Protein AF-A0A2V1GSC7-F1 (afdb_monomer_lite)

Radius of gyration: 23.44 Å; chains: 1; bounding box: 82×53×57 Å

Organism: NCBI:txid2080658

Secondary structure (DSSP, 8-state):
--S--TTS-GGG----THHHHHHHHHHHHHHTTSSEEEEEEEE-SS-EEEEEEE-HHHHHHS-HHHHHHHHHTTSPPPHHHHHHHSHHHHTT--HHHHHHHHHHHHHHHHHHT-HHHHHHHHHHHHHHHHHHHTT--S--SSSPPP-----SHHHHHHHHHHHHTHHHHTTS-SSGGG-TTBHHHHHHHHHS----------------------

pLDDT: mean 78.93, std 21.14, range [29.98, 98.44]

Foldseek 3Di:
DAAWDPVDDPVPTDGRNVLLVVLVVLLVLLCQQFQKDWLKKADDRQDIDTDIDQDLVVLVPDDLLRLLVSLVSQDPDDPLSVLCNDPVSVVVDDPVSVVVSSVVSVVSSVLRRDPQNSVCSSQVVSQVVVCVVVVHDDDPHPDDDDDDDDDDPVSSVVVRVCRLCVCVVVVNAVDSCRRPNMPSVVVCVVPDDDPDDDDDPDPPDDDDDDDDDD

Sequence (214 aa):
MCGEDPAIVPELRKNYDHRRQWIVDRIDLLTRAFSIDVAAYAVMSNHYHLVLYVDVARANKWSARQVLLQYTKVFDAEPLVKKYLSSQKRRLLSAAEIHYVETKAEEYRKRLYSISWFMKSINEPLARLANAEDHCKGRFWEGRFKAQALLDEQALLTCMAYVDLNPLRAGIAKTPETSDYTSIQARVETELPEVASKSGRTKNNKKAAKKRRH

Structure (mmCIF, N/CA/C/O backbone):
data_AF-A0A2V1GSC7-F1
#
_entry.id   AF-A0A2V1GSC7-F1
#
loop_
_atom_site.group_PDB
_atom_site.id
_atom_site.type_symbol
_atom_site.label_atom_id
_atom_site.label_alt_id
_atom_site.label_comp_id
_atom_site.label_asym_id
_atom_site.label_entity_id
_atom_site.label_seq_id
_atom_site.pdbx_PDB_ins_code
_atom_site.Cartn_x
_atom_site.Cartn_y
_atom_site.Cartn_z
_atom_site.occupancy
_atom_site.B_iso_or_equiv
_atom_site.auth_seq_id
_atom_site.auth_comp_id
_atom_site.auth_asym_id
_atom_site.auth_atom_id
_atom_site.pdbx_PDB_model_num
ATOM 1 N N . MET A 1 1 ? -7.156 9.157 17.189 1.00 81.25 1 MET A N 1
ATOM 2 C CA . MET A 1 1 ? -6.970 8.748 15.777 1.00 81.25 1 MET A CA 1
ATOM 3 C C . MET A 1 1 ? -8.317 8.633 15.088 1.00 81.25 1 MET A C 1
ATOM 5 O O . MET A 1 1 ? -8.506 9.344 14.116 1.00 81.25 1 MET A O 1
ATOM 9 N N . CYS A 1 2 ? -9.235 7.821 15.611 1.00 84.81 2 CYS A N 1
ATOM 10 C CA . CYS A 1 2 ? -10.650 7.742 15.241 1.00 84.81 2 CYS A CA 1
ATOM 11 C C . CYS A 1 2 ? -11.520 7.826 16.511 1.00 84.81 2 CYS A C 1
ATOM 13 O O . CYS A 1 2 ? -10.987 7.732 17.620 1.00 84.81 2 CYS A O 1
ATOM 15 N N . GLY A 1 3 ? -12.837 7.954 16.358 1.00 83.81 3 GLY A N 1
ATOM 16 C CA . GLY A 1 3 ? -13.774 8.045 17.481 1.00 83.81 3 GLY A CA 1
ATOM 17 C C . GLY A 1 3 ? -13.736 9.390 18.198 1.00 83.81 3 GLY A C 1
ATOM 18 O O . GLY A 1 3 ? -13.233 10.380 17.667 1.00 83.81 3 GLY A O 1
ATOM 19 N N . GLU A 1 4 ? -14.305 9.422 19.396 1.00 85.00 4 GLU A N 1
ATOM 20 C CA . GLU A 1 4 ? -14.294 10.589 20.276 1.00 85.00 4 GLU A CA 1
ATOM 21 C C . GLU A 1 4 ? -13.155 10.495 21.290 1.00 85.00 4 GLU A C 1
ATOM 23 O O . GLU A 1 4 ? -12.773 9.400 21.709 1.00 85.00 4 GLU A O 1
ATOM 28 N N . ASP A 1 5 ? -12.640 11.645 21.720 1.00 81.31 5 ASP A N 1
ATOM 29 C CA . ASP A 1 5 ? -11.716 11.705 22.847 1.00 81.31 5 ASP A CA 1
ATOM 30 C C . ASP A 1 5 ? -12.508 11.709 24.169 1.00 81.31 5 ASP A C 1
ATOM 32 O O . ASP A 1 5 ? -13.191 12.697 24.471 1.00 81.31 5 ASP A O 1
ATOM 36 N N . PRO A 1 6 ? -12.445 10.633 24.977 1.00 80.12 6 PRO A N 1
ATOM 37 C CA . PRO A 1 6 ? -13.175 10.568 26.235 1.00 80.12 6 PRO A CA 1
ATOM 38 C C . PRO A 1 6 ? -12.654 11.567 27.277 1.00 80.12 6 PRO A C 1
ATOM 40 O O . PRO A 1 6 ? -13.399 11.881 28.207 1.00 80.12 6 PRO A O 1
ATOM 43 N N . ALA A 1 7 ? -11.424 12.079 27.126 1.00 81.62 7 ALA A N 1
ATOM 44 C CA . ALA A 1 7 ? -10.845 13.088 28.010 1.00 81.62 7 ALA A CA 1
ATOM 45 C C . ALA A 1 7 ? -11.467 14.482 27.811 1.00 81.62 7 ALA A C 1
ATOM 47 O O . ALA A 1 7 ? -11.342 15.341 28.684 1.00 81.62 7 ALA A O 1
ATOM 48 N N . ILE A 1 8 ? -12.160 14.709 26.690 1.00 83.81 8 ILE A N 1
ATOM 49 C CA . ILE A 1 8 ? -12.906 15.941 26.421 1.00 83.81 8 ILE A CA 1
ATOM 50 C C . ILE A 1 8 ? -14.326 15.805 26.992 1.00 83.81 8 ILE A C 1
ATOM 52 O O . ILE A 1 8 ? -14.948 14.740 26.912 1.00 83.81 8 ILE A O 1
ATOM 56 N N . VAL A 1 9 ? -14.853 16.890 27.570 1.00 87.25 9 VAL A N 1
ATOM 57 C CA . VAL A 1 9 ? -16.239 16.947 28.069 1.00 87.25 9 VAL A CA 1
ATOM 58 C C . VAL A 1 9 ? -17.246 16.661 26.942 1.00 87.25 9 VAL A C 1
ATOM 60 O O . VAL A 1 9 ? -17.012 17.105 25.814 1.00 87.25 9 VAL A O 1
ATOM 63 N N . PRO A 1 10 ? -18.346 15.923 27.201 1.00 85.94 10 PRO A N 1
ATOM 64 C CA . PRO A 1 10 ? -19.246 15.424 26.156 1.00 85.94 10 PRO A CA 1
ATOM 65 C C . PRO A 1 10 ? -19.737 16.482 25.162 1.00 85.94 10 PRO A C 1
ATOM 67 O O . PRO A 1 10 ? -19.834 16.208 23.971 1.00 85.94 10 PRO A O 1
ATOM 70 N N . GLU A 1 11 ? -19.992 17.703 25.628 1.00 86.88 11 GLU A N 1
ATOM 71 C CA . GLU A 1 11 ? -20.534 18.810 24.835 1.00 86.88 11 GLU A CA 1
ATOM 72 C C . GLU A 1 11 ? -19.531 19.373 23.813 1.00 86.88 11 GLU A C 1
ATOM 74 O O . GLU A 1 11 ? -19.932 20.041 22.861 1.00 86.88 11 GLU A O 1
ATOM 79 N N . LEU A 1 12 ? -18.234 19.111 24.005 1.00 85.81 12 LEU A N 1
ATOM 80 C CA . LEU A 1 12 ? -17.141 19.568 23.139 1.00 85.81 12 LEU A CA 1
ATOM 81 C C . LEU A 1 12 ? -16.477 18.420 22.366 1.00 85.81 12 LEU A C 1
ATOM 83 O O . LEU A 1 12 ? -15.521 18.655 21.622 1.00 85.81 12 LEU A O 1
ATOM 87 N N . ARG A 1 13 ? -16.953 17.177 22.528 1.00 87.94 13 ARG A N 1
ATOM 88 C CA . ARG A 1 13 ? -16.404 16.031 21.799 1.00 87.94 13 ARG A CA 1
ATOM 89 C C . ARG A 1 13 ? -16.682 16.170 20.312 1.00 87.94 13 ARG A C 1
ATOM 91 O O . ARG A 1 13 ? -17.795 16.457 19.878 1.00 87.94 13 ARG A O 1
ATOM 98 N N . LYS A 1 14 ? -15.648 15.901 19.524 1.00 86.12 14 LYS A N 1
ATOM 99 C CA . LYS A 1 14 ? -15.755 15.739 18.079 1.00 86.12 14 LYS A CA 1
ATOM 100 C C . LYS A 1 14 ? -15.506 14.276 17.746 1.00 86.12 14 LYS A C 1
ATOM 102 O O . LYS A 1 14 ? -14.531 13.691 18.214 1.00 86.12 14 LYS A O 1
ATOM 107 N N . ASN A 1 15 ? -16.403 13.698 16.957 1.00 87.94 15 ASN A N 1
ATOM 108 C CA . ASN A 1 15 ? -16.285 12.327 16.486 1.00 87.94 15 ASN A CA 1
ATOM 109 C C . ASN A 1 15 ? -15.426 12.288 15.207 1.00 87.94 15 ASN A C 1
ATOM 111 O O . ASN A 1 15 ? -15.676 13.044 14.268 1.00 87.94 15 ASN A O 1
ATOM 115 N N . TYR A 1 16 ? -14.424 11.405 15.190 1.00 90.38 16 TYR A N 1
ATOM 116 C CA . TYR A 1 16 ? -13.513 11.179 14.063 1.00 90.38 16 TYR A CA 1
ATOM 117 C C . TYR A 1 16 ? -13.596 9.752 13.489 1.00 90.38 16 TYR A C 1
ATOM 119 O O . TYR A 1 16 ? -12.623 9.246 12.924 1.00 90.38 16 TYR A O 1
ATOM 127 N N . ASP A 1 17 ? -14.713 9.042 13.662 1.00 88.00 17 ASP A N 1
ATOM 128 C CA . ASP A 1 17 ? -14.863 7.663 13.175 1.00 88.00 17 ASP A CA 1
ATOM 129 C C . ASP A 1 17 ? -14.791 7.545 11.650 1.00 88.00 17 ASP A C 1
ATOM 131 O O . ASP A 1 17 ? -14.358 6.509 11.149 1.00 88.00 17 ASP A O 1
ATOM 135 N N . HIS A 1 18 ? -15.079 8.613 10.898 1.00 89.31 18 HIS A N 1
ATOM 136 C CA . HIS A 1 18 ? -14.899 8.630 9.439 1.00 89.31 18 HIS A CA 1
ATOM 137 C C . HIS A 1 18 ? -13.459 8.324 9.007 1.00 89.31 18 HIS A C 1
ATOM 139 O O . HIS A 1 18 ? -13.239 7.780 7.926 1.00 89.31 18 HIS A O 1
ATOM 145 N N . ARG A 1 19 ? -12.466 8.606 9.863 1.00 92.44 19 ARG A N 1
ATOM 146 C CA . ARG A 1 19 ? -11.055 8.294 9.594 1.00 92.44 19 ARG A CA 1
ATOM 147 C C . ARG A 1 19 ? -10.778 6.787 9.546 1.00 92.44 19 ARG A C 1
ATOM 149 O O . ARG A 1 19 ? -9.762 6.389 8.979 1.00 92.44 19 ARG A O 1
ATOM 156 N N . ARG A 1 20 ? -11.663 5.941 10.093 1.00 90.25 20 ARG A N 1
ATOM 157 C CA . ARG A 1 20 ? -11.544 4.476 9.972 1.00 90.25 20 ARG A CA 1
ATOM 158 C C . ARG A 1 20 ? -11.652 4.047 8.519 1.00 90.25 20 ARG A C 1
ATOM 160 O O . ARG A 1 20 ? -10.818 3.274 8.055 1.00 90.25 20 ARG A O 1
ATOM 167 N N . GLN A 1 21 ? -12.601 4.630 7.787 1.00 89.31 21 GLN A N 1
ATOM 168 C CA . GLN A 1 21 ? -12.762 4.358 6.364 1.00 89.31 21 GLN A CA 1
ATOM 169 C C . GLN A 1 21 ? -11.521 4.777 5.572 1.00 89.31 21 GLN A C 1
ATOM 171 O O . GLN A 1 21 ? -11.078 4.032 4.709 1.00 89.31 21 GLN A O 1
ATOM 176 N N . TRP A 1 22 ? -10.875 5.894 5.928 1.00 94.44 22 TRP A N 1
ATOM 177 C CA . TRP A 1 22 ? -9.620 6.292 5.277 1.00 94.44 22 TRP A CA 1
ATOM 178 C C . TRP A 1 22 ? -8.526 5.230 5.420 1.00 94.44 22 TRP A C 1
ATOM 180 O O . TRP A 1 22 ? -7.749 5.022 4.489 1.00 94.44 22 TRP A O 1
ATOM 190 N N . ILE A 1 23 ? -8.450 4.559 6.574 1.00 93.62 23 ILE A N 1
ATOM 191 C CA . ILE A 1 23 ? -7.498 3.465 6.800 1.00 93.62 23 ILE A CA 1
ATOM 192 C C . ILE A 1 23 ? -7.854 2.266 5.917 1.00 93.62 23 ILE A C 1
ATOM 194 O O . ILE A 1 23 ? -6.974 1.752 5.228 1.00 93.62 23 ILE A O 1
ATOM 198 N N . VAL A 1 24 ? -9.125 1.856 5.901 1.00 90.62 24 VAL A N 1
ATOM 199 C CA . VAL A 1 24 ? -9.606 0.718 5.098 1.00 90.62 24 VAL A CA 1
ATOM 200 C C . VAL A 1 24 ? -9.380 0.953 3.603 1.00 90.62 24 VAL A C 1
ATOM 202 O O . VAL A 1 24 ? -8.744 0.128 2.947 1.00 90.62 24 VAL A O 1
ATOM 205 N N . ASP A 1 25 ? -9.786 2.111 3.083 1.00 90.69 25 ASP A N 1
ATOM 206 C CA . ASP A 1 25 ? -9.589 2.490 1.679 1.00 90.69 25 ASP A CA 1
ATOM 207 C C . ASP A 1 25 ? -8.103 2.506 1.311 1.00 90.69 25 ASP A C 1
ATOM 209 O O . ASP A 1 25 ? -7.694 2.091 0.221 1.00 90.69 25 ASP A O 1
ATOM 213 N N . ARG A 1 26 ? -7.257 2.979 2.236 1.00 95.12 26 ARG A N 1
ATOM 214 C CA . ARG A 1 26 ? -5.816 3.010 2.010 1.00 95.12 26 ARG A CA 1
ATOM 215 C C . ARG A 1 26 ? -5.227 1.607 1.968 1.00 95.12 26 ARG A C 1
ATOM 217 O O . ARG A 1 26 ? -4.362 1.366 1.131 1.00 95.12 26 ARG A O 1
ATOM 224 N N . ILE A 1 27 ? -5.673 0.696 2.830 1.00 93.12 27 ILE A N 1
ATOM 225 C CA . ILE A 1 27 ? -5.241 -0.705 2.816 1.00 93.12 27 ILE A CA 1
ATOM 226 C C . ILE A 1 27 ? -5.625 -1.362 1.483 1.00 93.12 27 ILE A C 1
ATOM 228 O O . ILE A 1 27 ? -4.751 -1.941 0.839 1.00 93.12 27 ILE A O 1
ATOM 232 N N . ASP A 1 28 ? -6.873 -1.213 1.030 1.00 89.56 28 ASP A N 1
ATOM 233 C CA . ASP A 1 28 ? -7.350 -1.773 -0.247 1.00 89.56 28 ASP A CA 1
ATOM 234 C C . ASP A 1 28 ? -6.577 -1.228 -1.462 1.00 89.56 28 ASP A C 1
ATOM 236 O O . ASP A 1 28 ? -6.169 -1.979 -2.351 1.00 89.56 28 ASP A O 1
ATOM 240 N N . LEU A 1 29 ? -6.272 0.073 -1.489 1.00 93.75 29 LEU A N 1
ATOM 241 C CA . LEU A 1 29 ? -5.419 0.629 -2.540 1.00 93.75 29 LEU A CA 1
ATOM 242 C C . LEU A 1 29 ? -4.038 -0.048 -2.572 1.00 93.75 29 LEU A C 1
ATOM 244 O O . LEU A 1 29 ? -3.496 -0.316 -3.649 1.00 93.75 29 LEU A O 1
ATOM 248 N N . LEU A 1 30 ? -3.445 -0.301 -1.402 1.00 95.81 30 LEU A N 1
ATOM 249 C CA . LEU A 1 30 ? -2.104 -0.871 -1.314 1.00 95.81 30 LEU A CA 1
ATOM 250 C C . LEU A 1 30 ? -2.075 -2.364 -1.637 1.00 95.81 30 LEU A C 1
ATOM 252 O O . LEU A 1 30 ? -1.123 -2.781 -2.292 1.00 95.81 30 LEU A O 1
ATOM 256 N N . THR A 1 31 ? -3.089 -3.155 -1.273 1.00 89.69 31 THR A N 1
ATOM 257 C CA . THR A 1 31 ? -3.161 -4.583 -1.656 1.00 89.69 31 THR A CA 1
ATOM 258 C C . THR A 1 31 ? -3.244 -4.764 -3.170 1.00 89.69 31 THR A C 1
ATOM 260 O O . THR A 1 31 ? -2.692 -5.711 -3.722 1.00 89.69 31 THR A O 1
ATOM 263 N N . ARG A 1 32 ? -3.851 -3.809 -3.885 1.00 91.31 32 ARG A N 1
ATOM 264 C CA . ARG A 1 32 ? -3.900 -3.813 -5.357 1.00 91.31 32 ARG A CA 1
ATOM 265 C C . ARG A 1 32 ? -2.569 -3.461 -6.018 1.00 91.31 32 ARG A C 1
ATOM 267 O O . ARG A 1 32 ? -2.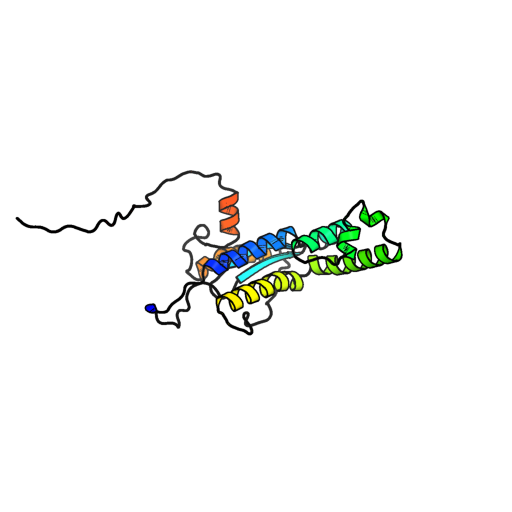441 -3.667 -7.229 1.00 91.31 32 ARG A O 1
ATOM 274 N N . ALA A 1 33 ? -1.621 -2.880 -5.286 1.00 95.88 33 ALA A N 1
ATOM 275 C CA . ALA A 1 33 ? -0.358 -2.371 -5.819 1.00 95.88 33 ALA A CA 1
ATOM 276 C C . ALA A 1 33 ? 0.866 -3.164 -5.341 1.00 95.88 33 ALA A C 1
ATOM 278 O O . ALA A 1 33 ? 1.770 -3.449 -6.124 1.00 95.88 33 ALA A O 1
ATOM 279 N N . PHE A 1 34 ? 0.914 -3.514 -4.061 1.00 97.81 34 PHE A N 1
ATOM 280 C CA . PHE A 1 34 ? 2.019 -4.237 -3.451 1.00 97.81 34 PHE A CA 1
ATOM 281 C C . PHE A 1 34 ? 1.896 -5.736 -3.717 1.00 97.81 34 PHE A C 1
ATOM 283 O O . PHE A 1 34 ? 0.815 -6.269 -3.938 1.00 97.81 34 PHE A O 1
ATOM 290 N N . SER A 1 35 ? 3.023 -6.438 -3.645 1.00 95.19 35 SER A N 1
ATOM 291 C CA . SER A 1 35 ? 3.039 -7.898 -3.571 1.00 95.19 35 SER A CA 1
ATOM 292 C C . SER A 1 35 ? 2.860 -8.352 -2.120 1.00 95.19 35 SER A C 1
ATOM 294 O O . SER A 1 35 ? 3.635 -9.154 -1.601 1.00 95.19 35 SER A O 1
ATOM 296 N N . ILE A 1 36 ? 1.848 -7.802 -1.450 1.00 91.56 36 ILE A N 1
ATOM 297 C CA . ILE A 1 36 ? 1.504 -8.088 -0.060 1.00 91.56 36 ILE A CA 1
ATOM 298 C C . ILE A 1 36 ? -0.008 -8.248 0.017 1.00 91.56 36 ILE A C 1
ATOM 300 O O . ILE A 1 36 ? -0.743 -7.333 -0.352 1.00 91.56 36 ILE A O 1
ATOM 304 N N . ASP A 1 37 ? -0.451 -9.392 0.521 1.00 86.19 37 ASP A N 1
ATOM 305 C CA . ASP A 1 37 ? -1.861 -9.653 0.775 1.00 86.19 37 ASP A CA 1
ATOM 306 C C . ASP A 1 37 ? -2.179 -9.354 2.243 1.00 86.19 37 ASP A C 1
ATOM 308 O O . ASP A 1 37 ? -1.350 -9.559 3.134 1.00 86.19 37 ASP A O 1
ATOM 312 N N . VAL A 1 38 ? -3.382 -8.850 2.503 1.00 86.06 38 VAL A N 1
ATOM 313 C CA . VAL A 1 38 ? -3.869 -8.590 3.861 1.00 86.06 38 VAL A CA 1
ATOM 314 C C . VAL A 1 38 ? -4.811 -9.724 4.227 1.00 86.06 38 VAL A C 1
ATOM 316 O O . VAL A 1 38 ? -5.927 -9.805 3.720 1.00 86.06 38 VAL A O 1
ATOM 319 N N . ALA A 1 39 ? -4.339 -10.620 5.088 1.00 80.44 39 ALA A N 1
ATOM 320 C CA . ALA A 1 39 ? -5.125 -11.749 5.562 1.00 80.44 39 ALA A CA 1
ATOM 321 C C . ALA A 1 39 ? -6.173 -11.299 6.584 1.00 80.44 39 ALA A C 1
ATOM 323 O O . ALA A 1 39 ? -7.311 -11.756 6.531 1.00 80.44 39 ALA A O 1
ATOM 324 N N . ALA A 1 40 ? -5.815 -10.376 7.478 1.00 78.56 40 ALA A N 1
ATOM 325 C CA . ALA A 1 40 ? -6.762 -9.793 8.415 1.00 78.56 40 ALA A CA 1
ATOM 326 C C . ALA A 1 40 ? -6.391 -8.357 8.799 1.00 78.56 40 ALA A C 1
ATOM 328 O O . ALA A 1 40 ? -5.219 -7.975 8.743 1.00 78.56 40 ALA A O 1
ATOM 329 N N . TYR A 1 41 ? -7.376 -7.563 9.211 1.00 84.75 41 TYR A N 1
ATOM 330 C CA . TYR A 1 41 ? -7.168 -6.243 9.789 1.00 84.75 41 TYR A CA 1
ATOM 331 C C . TYR A 1 41 ? -8.246 -5.889 10.816 1.00 84.75 41 TYR A C 1
ATOM 333 O O . TYR A 1 41 ? -9.384 -6.344 10.724 1.00 84.75 41 TYR A O 1
ATOM 341 N N . ALA A 1 42 ? -7.885 -5.028 11.767 1.00 83.56 42 ALA A N 1
ATOM 342 C CA . ALA A 1 42 ? -8.823 -4.417 12.703 1.00 83.56 42 ALA A CA 1
ATOM 343 C C . ALA A 1 42 ? -8.450 -2.959 12.950 1.00 83.56 42 ALA A C 1
ATOM 345 O O . ALA A 1 42 ? -7.340 -2.672 13.407 1.00 83.56 42 ALA A O 1
ATOM 346 N N . VAL A 1 43 ? -9.375 -2.041 12.668 1.00 87.38 43 VAL A N 1
ATOM 347 C CA . VAL A 1 43 ? -9.192 -0.607 12.913 1.00 87.38 43 VAL A CA 1
ATOM 348 C C . VAL A 1 43 ? -9.904 -0.216 14.202 1.00 87.38 43 VAL A C 1
ATOM 350 O O . VAL A 1 43 ? -11.115 -0.370 14.321 1.00 87.38 43 VAL A O 1
ATOM 353 N N . MET A 1 44 ? -9.165 0.322 15.169 1.00 83.25 44 MET A N 1
ATOM 354 C CA . MET A 1 44 ? -9.690 0.784 16.457 1.00 83.25 44 MET A CA 1
ATOM 355 C C . MET A 1 44 ? -9.574 2.311 16.588 1.00 83.25 44 MET A C 1
ATOM 357 O O . MET A 1 44 ? -9.072 2.990 15.696 1.00 83.25 44 MET A O 1
ATOM 361 N N . SER A 1 45 ? -10.052 2.882 17.699 1.00 81.31 45 SER A N 1
ATOM 362 C CA . SER A 1 45 ? -10.060 4.342 17.907 1.00 81.31 45 SER A CA 1
ATOM 363 C C . SER A 1 45 ? -8.659 4.956 18.032 1.00 81.31 45 SER A C 1
ATOM 365 O O . SER A 1 45 ? -8.444 6.115 17.673 1.00 81.31 45 SER A O 1
ATOM 367 N N . ASN A 1 46 ? -7.680 4.197 18.528 1.00 82.56 46 ASN A N 1
ATOM 368 C CA . ASN A 1 46 ? -6.326 4.684 18.806 1.00 82.56 46 ASN A CA 1
ATOM 369 C C . ASN A 1 46 ? -5.201 3.879 18.134 1.00 82.56 46 ASN A C 1
ATOM 371 O O . ASN A 1 46 ? -4.049 4.290 18.228 1.00 82.56 46 ASN A O 1
ATOM 375 N N . HIS A 1 47 ? -5.498 2.769 17.458 1.00 86.06 47 HIS A N 1
ATOM 376 C CA . HIS A 1 47 ? -4.532 2.007 16.659 1.00 86.06 47 HIS A CA 1
ATOM 377 C C . HIS A 1 47 ? -5.232 1.044 15.696 1.00 86.06 47 HIS A C 1
ATOM 379 O O . HIS A 1 47 ? -6.448 0.880 15.748 1.00 86.06 47 HIS A O 1
ATOM 385 N N . TYR A 1 48 ? -4.463 0.394 14.823 1.00 89.88 48 TYR A N 1
ATOM 386 C CA . TYR A 1 48 ? -4.951 -0.667 13.948 1.00 89.88 48 TYR A CA 1
ATOM 387 C C . TYR A 1 48 ? -3.982 -1.857 13.941 1.00 89.88 48 TYR A C 1
ATOM 389 O O . TYR A 1 48 ? -2.784 -1.692 14.185 1.00 89.88 48 TYR A O 1
ATOM 397 N N . HIS A 1 49 ? -4.507 -3.049 13.660 1.00 89.00 49 HIS A N 1
ATOM 398 C CA . HIS A 1 49 ? -3.756 -4.302 13.528 1.00 89.00 49 HIS A CA 1
ATOM 399 C C . HIS A 1 49 ? -3.862 -4.830 12.101 1.00 89.00 49 HIS A C 1
ATOM 401 O O . HIS A 1 49 ? -4.918 -4.700 11.487 1.00 89.00 49 HIS A O 1
ATOM 407 N N . LEU A 1 50 ? -2.784 -5.434 11.594 1.00 87.75 50 LEU A N 1
ATOM 408 C CA . LEU A 1 50 ? -2.722 -6.061 10.271 1.00 87.75 50 LEU A CA 1
ATOM 409 C C . LEU A 1 50 ? -2.057 -7.435 10.365 1.00 87.75 50 LEU A C 1
ATOM 411 O O . LEU A 1 50 ? -1.013 -7.574 11.002 1.00 87.75 50 LEU A O 1
ATOM 415 N N . VAL A 1 51 ? -2.612 -8.412 9.653 1.00 87.19 51 VAL A N 1
ATOM 416 C CA . VAL A 1 51 ? -1.966 -9.687 9.329 1.00 87.19 51 VAL A CA 1
ATOM 417 C C . VAL A 1 51 ? -1.638 -9.660 7.845 1.00 87.19 51 VAL A C 1
ATOM 419 O O . VAL A 1 51 ? -2.533 -9.569 7.005 1.00 87.19 51 VAL A O 1
ATOM 422 N N . LEU A 1 52 ? -0.346 -9.697 7.531 1.00 88.06 52 LEU A N 1
ATOM 423 C CA . LEU A 1 52 ? 0.170 -9.528 6.177 1.00 88.06 52 LEU A CA 1
ATOM 424 C C . LEU A 1 52 ? 0.827 -10.818 5.693 1.00 88.06 52 LEU A C 1
ATOM 426 O O . LEU A 1 52 ? 1.594 -11.436 6.428 1.00 88.06 52 LEU A O 1
ATOM 430 N N . TYR A 1 53 ? 0.597 -11.159 4.431 1.00 88.00 53 TYR A N 1
ATOM 431 C CA . TYR A 1 53 ? 1.345 -12.180 3.710 1.00 88.00 53 TYR A CA 1
ATOM 432 C C . TYR A 1 53 ? 2.213 -11.511 2.644 1.00 88.00 53 TYR A C 1
ATOM 434 O O . TYR A 1 53 ? 1.708 -10.813 1.766 1.00 88.00 53 TYR A O 1
ATOM 442 N N . VAL A 1 54 ? 3.531 -11.691 2.730 1.00 90.38 54 VAL A N 1
ATOM 443 C CA . VAL A 1 54 ? 4.488 -11.096 1.788 1.00 90.38 54 VAL A CA 1
ATOM 444 C C . VAL A 1 54 ? 4.836 -12.111 0.705 1.00 90.38 54 VAL A C 1
ATOM 446 O O . VAL A 1 54 ? 5.557 -13.073 0.961 1.00 90.38 54 VAL A O 1
ATOM 449 N N . ASP A 1 55 ? 4.392 -11.858 -0.525 1.00 89.75 55 ASP A N 1
ATOM 450 C CA . ASP A 1 55 ? 4.654 -12.740 -1.661 1.00 89.75 55 ASP A CA 1
ATOM 451 C C . ASP A 1 55 ? 5.849 -12.231 -2.482 1.00 89.75 55 ASP A C 1
ATOM 453 O O . ASP A 1 55 ? 5.718 -11.494 -3.468 1.00 89.75 55 ASP A O 1
ATOM 457 N N . VAL A 1 56 ? 7.054 -12.615 -2.063 1.00 93.69 56 VAL A N 1
ATOM 458 C CA . VAL A 1 56 ? 8.297 -12.261 -2.770 1.00 93.69 56 VAL A CA 1
ATOM 459 C C . VAL A 1 56 ? 8.371 -12.947 -4.140 1.00 93.69 56 VAL A C 1
ATOM 461 O O . VAL A 1 56 ? 8.893 -12.374 -5.099 1.00 93.69 56 VAL A O 1
ATOM 464 N N . ALA A 1 57 ? 7.811 -14.153 -4.270 1.00 93.06 57 ALA A N 1
ATOM 465 C CA . ALA A 1 57 ? 7.830 -14.906 -5.519 1.00 93.06 57 ALA A CA 1
ATOM 466 C C . ALA A 1 57 ? 7.000 -14.208 -6.607 1.00 93.06 57 ALA A C 1
ATOM 468 O O . ALA A 1 57 ? 7.466 -14.068 -7.740 1.00 93.06 57 ALA A O 1
ATOM 469 N N . ARG A 1 58 ? 5.808 -13.704 -6.266 1.00 92.62 58 ARG A N 1
ATOM 470 C CA . ARG A 1 58 ? 4.969 -12.890 -7.157 1.00 92.62 58 ARG A CA 1
ATOM 471 C C . ARG A 1 58 ? 5.689 -11.626 -7.611 1.00 92.62 58 ARG A C 1
ATOM 473 O O . ARG A 1 58 ? 5.691 -11.346 -8.808 1.00 92.62 58 ARG A O 1
ATOM 480 N N . ALA A 1 59 ? 6.369 -10.921 -6.706 1.00 95.62 59 ALA A N 1
ATOM 481 C CA . ALA A 1 59 ? 7.144 -9.734 -7.067 1.00 95.62 59 ALA A CA 1
ATOM 482 C C . ALA A 1 59 ? 8.291 -10.057 -8.044 1.00 95.62 59 ALA A C 1
ATOM 484 O O . ALA A 1 59 ? 8.510 -9.321 -9.009 1.00 95.62 59 ALA A O 1
ATOM 485 N N . ASN A 1 60 ? 9.002 -11.168 -7.830 1.00 94.88 60 ASN A N 1
ATOM 486 C CA . ASN A 1 60 ? 10.120 -11.592 -8.679 1.00 94.88 60 ASN A CA 1
ATOM 487 C C . ASN A 1 60 ? 9.683 -12.068 -10.073 1.00 94.88 60 ASN A C 1
ATOM 489 O O . ASN A 1 60 ? 10.455 -11.950 -11.020 1.00 94.88 60 ASN A O 1
ATOM 493 N N . LYS A 1 61 ? 8.443 -12.547 -10.228 1.00 97.00 61 LYS A N 1
ATOM 494 C CA . LYS A 1 61 ? 7.872 -12.904 -11.539 1.00 97.00 61 LYS A CA 1
ATOM 495 C C . LYS A 1 61 ? 7.487 -11.686 -12.385 1.00 97.00 61 LYS A C 1
ATOM 497 O O . LYS A 1 61 ? 7.305 -11.818 -13.594 1.00 97.00 61 LYS A O 1
ATOM 502 N N . TRP A 1 62 ? 7.334 -10.504 -11.787 1.00 98.00 62 TRP A N 1
ATOM 503 C CA . TRP A 1 62 ? 6.959 -9.301 -12.527 1.00 98.00 62 TRP A CA 1
ATOM 504 C C . TRP A 1 62 ? 8.089 -8.817 -13.432 1.00 98.00 62 TRP A C 1
ATOM 506 O O . TRP A 1 62 ? 9.220 -8.619 -12.988 1.00 98.00 62 TRP A O 1
ATOM 516 N N . SER A 1 63 ? 7.758 -8.519 -14.689 1.00 97.94 63 SER A N 1
ATOM 517 C CA . SER A 1 63 ? 8.659 -7.773 -15.576 1.00 97.94 63 SER A CA 1
ATOM 518 C C . SER A 1 63 ? 8.914 -6.356 -15.044 1.00 97.94 63 SER A C 1
ATOM 520 O O . SER A 1 63 ? 8.089 -5.811 -14.308 1.00 97.94 63 SER A O 1
ATOM 522 N N . ALA A 1 64 ? 10.003 -5.709 -15.477 1.00 97.19 64 ALA A N 1
ATOM 523 C CA . ALA A 1 64 ? 10.284 -4.310 -15.129 1.00 97.19 64 ALA A CA 1
ATOM 524 C C . ALA A 1 64 ? 9.080 -3.397 -15.425 1.00 97.19 64 ALA A C 1
ATOM 526 O O . ALA A 1 64 ? 8.660 -2.607 -14.583 1.00 97.19 64 ALA A O 1
ATOM 527 N N . ARG A 1 65 ? 8.433 -3.585 -16.584 1.00 97.06 65 ARG A N 1
ATOM 528 C CA . ARG A 1 65 ? 7.210 -2.856 -16.946 1.00 97.06 65 ARG A CA 1
ATOM 529 C C . ARG A 1 65 ? 6.085 -3.066 -15.928 1.00 97.06 65 ARG A C 1
ATOM 531 O O . ARG A 1 65 ? 5.421 -2.102 -15.562 1.00 97.06 65 ARG A O 1
ATOM 538 N N . GLN A 1 66 ? 5.857 -4.301 -15.483 1.00 97.75 66 GLN A N 1
ATOM 539 C CA . GLN A 1 66 ? 4.806 -4.606 -14.512 1.00 97.75 66 GLN A CA 1
ATOM 540 C C . GLN A 1 66 ? 5.106 -4.003 -13.138 1.00 97.75 66 GLN A C 1
ATOM 542 O O . GLN A 1 66 ? 4.203 -3.434 -12.534 1.00 97.75 66 GLN A O 1
ATOM 547 N N . VAL A 1 67 ? 6.358 -4.048 -12.680 1.00 98.44 67 VAL A N 1
ATOM 548 C CA . VAL A 1 67 ? 6.774 -3.389 -11.433 1.00 98.44 67 VAL A CA 1
ATOM 549 C C . VAL A 1 67 ? 6.479 -1.891 -11.476 1.00 98.44 67 VAL A C 1
ATOM 551 O O . VAL A 1 67 ? 5.892 -1.351 -10.542 1.00 98.44 67 VAL A O 1
ATOM 554 N N . LEU A 1 68 ? 6.840 -1.222 -12.574 1.00 98.19 68 LEU A N 1
ATOM 555 C CA . LEU A 1 68 ? 6.583 0.208 -12.745 1.00 98.19 68 LEU A CA 1
ATOM 556 C C . LEU A 1 68 ? 5.078 0.509 -12.740 1.00 98.19 68 LEU A C 1
ATOM 558 O O . LEU A 1 68 ? 4.656 1.432 -12.051 1.00 98.19 68 LEU A O 1
ATOM 562 N N . LEU A 1 69 ? 4.260 -0.295 -13.433 1.00 97.44 69 LEU A N 1
ATOM 563 C CA . LEU A 1 69 ? 2.798 -0.151 -13.409 1.00 97.44 69 LEU A CA 1
ATOM 564 C C . LEU A 1 69 ? 2.230 -0.301 -11.994 1.00 97.44 69 LEU A C 1
ATOM 566 O O . LEU A 1 69 ? 1.409 0.513 -11.578 1.00 97.44 69 LEU A O 1
ATOM 570 N N . GLN A 1 70 ? 2.684 -1.306 -11.243 1.00 97.50 70 GLN A N 1
ATOM 571 C CA . GLN A 1 70 ? 2.265 -1.512 -9.857 1.00 97.50 70 GLN A CA 1
ATOM 572 C C . GLN A 1 70 ? 2.655 -0.331 -8.965 1.00 97.50 70 GLN A C 1
ATOM 574 O O . GLN A 1 70 ? 1.819 0.202 -8.240 1.00 97.50 70 GLN A O 1
ATOM 579 N N . TYR A 1 71 ? 3.896 0.140 -9.084 1.00 97.81 71 TYR A N 1
ATOM 580 C CA . TYR A 1 71 ? 4.390 1.299 -8.347 1.00 97.81 71 TYR A CA 1
ATOM 581 C C . TYR A 1 71 ? 3.558 2.560 -8.636 1.00 97.81 71 TYR A C 1
ATOM 583 O O . TYR A 1 71 ? 3.168 3.277 -7.714 1.00 97.81 71 TYR A O 1
ATOM 591 N N . THR A 1 72 ? 3.200 2.788 -9.905 1.00 96.81 72 THR A N 1
ATOM 592 C CA . THR A 1 72 ? 2.428 3.971 -10.326 1.00 96.81 72 THR A CA 1
ATOM 593 C C . THR A 1 72 ? 0.982 4.014 -9.832 1.00 96.81 72 THR A C 1
ATOM 595 O O . THR A 1 72 ? 0.345 5.057 -9.932 1.00 96.81 72 THR A O 1
ATOM 598 N N . LYS A 1 73 ? 0.448 2.920 -9.272 1.00 96.00 73 LYS A N 1
ATOM 599 C CA . LYS A 1 73 ? -0.887 2.928 -8.648 1.00 96.00 73 LYS A CA 1
ATOM 600 C C . LYS A 1 73 ? -0.938 3.779 -7.379 1.00 96.00 73 LYS A C 1
ATOM 602 O O . LYS A 1 73 ? -2.005 4.248 -7.003 1.00 96.00 73 LYS A O 1
ATOM 607 N N . VAL A 1 74 ? 0.201 3.938 -6.703 1.00 96.69 74 VAL A N 1
ATOM 608 C CA . VAL A 1 74 ? 0.286 4.573 -5.377 1.00 96.69 74 VAL A CA 1
ATOM 609 C C . VAL A 1 74 ? 1.195 5.794 -5.394 1.00 96.69 74 VAL A C 1
ATOM 611 O O . VAL A 1 74 ? 0.943 6.757 -4.671 1.00 96.69 74 VAL A O 1
ATOM 614 N N . PHE A 1 75 ? 2.261 5.749 -6.189 1.00 96.31 75 PHE A N 1
ATOM 615 C CA . PHE A 1 75 ? 3.298 6.770 -6.213 1.00 96.31 75 PHE A CA 1
ATOM 616 C C . PHE A 1 75 ? 3.342 7.454 -7.572 1.00 96.31 75 PHE A C 1
ATOM 618 O O . PHE A 1 75 ? 3.154 6.810 -8.604 1.00 96.31 75 PHE A O 1
ATOM 625 N N . ASP A 1 76 ? 3.656 8.748 -7.583 1.00 94.00 76 ASP A N 1
ATOM 626 C CA . ASP A 1 76 ? 3.917 9.417 -8.850 1.00 94.00 76 ASP A CA 1
ATOM 627 C C . ASP A 1 76 ? 5.225 8.906 -9.466 1.00 94.00 76 ASP A C 1
ATOM 629 O O . ASP A 1 76 ? 6.217 8.653 -8.777 1.00 94.00 76 ASP A O 1
ATOM 633 N N . ALA A 1 77 ? 5.205 8.743 -10.784 1.00 91.19 77 ALA A N 1
ATOM 634 C CA . ALA A 1 77 ? 6.343 8.261 -11.543 1.00 91.19 77 ALA A CA 1
ATOM 635 C C . ALA A 1 77 ? 7.124 9.402 -12.186 1.00 91.19 77 ALA A C 1
ATOM 637 O O . ALA A 1 77 ? 6.560 10.359 -12.728 1.00 91.19 77 ALA A O 1
ATOM 638 N N . GLU A 1 78 ? 8.441 9.227 -12.215 1.00 93.94 78 GLU A N 1
ATOM 639 C CA . GLU A 1 78 ? 9.357 10.122 -12.908 1.00 93.94 78 GLU A CA 1
ATOM 640 C C . GLU A 1 78 ? 9.028 10.198 -14.415 1.00 93.94 78 GLU A C 1
ATOM 642 O O . GLU A 1 78 ? 8.552 9.217 -15.006 1.00 93.94 78 GLU A O 1
ATOM 647 N N . PRO A 1 79 ? 9.307 11.330 -15.089 1.00 95.06 79 PRO A N 1
ATOM 648 C CA . PRO A 1 79 ? 9.005 11.495 -16.512 1.00 95.06 79 PRO A CA 1
ATOM 649 C C . PRO A 1 79 ? 9.585 10.387 -17.398 1.00 95.06 79 PRO A C 1
ATOM 651 O O . PRO A 1 79 ? 8.941 9.965 -18.360 1.00 95.06 79 PRO A O 1
ATOM 654 N N . LEU A 1 80 ? 10.775 9.882 -17.065 1.00 95.50 80 LEU A N 1
ATOM 655 C CA . LEU A 1 80 ? 11.429 8.821 -17.826 1.00 95.50 80 LEU A CA 1
ATOM 656 C C . LEU A 1 80 ? 10.709 7.471 -17.681 1.00 95.50 80 LEU A C 1
ATOM 658 O O . LEU A 1 80 ? 10.497 6.779 -18.675 1.00 95.50 80 LEU A O 1
ATOM 662 N N . VAL A 1 81 ? 10.224 7.147 -16.478 1.00 95.94 81 VAL A N 1
ATOM 663 C CA . VAL A 1 81 ? 9.365 5.976 -16.231 1.00 95.94 81 VAL A CA 1
ATOM 664 C C . VAL A 1 81 ? 8.062 6.095 -17.027 1.00 95.94 81 VAL A C 1
ATOM 666 O O . VAL A 1 81 ? 7.659 5.147 -17.701 1.00 95.94 81 VAL A O 1
ATOM 669 N N . LYS A 1 82 ? 7.431 7.277 -17.035 1.00 95.44 82 LYS A N 1
ATOM 670 C CA . LYS A 1 82 ? 6.220 7.543 -17.835 1.00 95.44 82 LYS A CA 1
ATOM 671 C C . LYS A 1 82 ? 6.477 7.359 -19.339 1.00 95.44 82 LYS A C 1
ATOM 673 O O . LYS A 1 82 ? 5.641 6.781 -20.036 1.00 95.44 82 LYS A O 1
ATOM 678 N N . LYS A 1 83 ? 7.639 7.794 -19.849 1.00 96.06 83 LYS A N 1
ATOM 679 C CA . LYS A 1 83 ? 8.063 7.536 -21.240 1.00 96.06 83 LYS A CA 1
ATOM 680 C C . LYS A 1 83 ? 8.260 6.040 -21.505 1.00 96.06 83 LYS A C 1
ATOM 682 O O . LYS A 1 83 ? 7.761 5.556 -22.516 1.00 96.06 83 LYS A O 1
ATOM 687 N N . TYR A 1 84 ? 8.913 5.308 -20.600 1.00 96.62 84 TYR A N 1
ATOM 688 C CA . TYR A 1 84 ? 9.146 3.862 -20.726 1.00 96.62 84 TYR A CA 1
ATOM 689 C C . TYR A 1 84 ? 7.841 3.050 -20.750 1.00 96.62 84 TYR A C 1
ATOM 691 O O . TYR A 1 84 ? 7.723 2.073 -21.488 1.00 96.62 84 TYR A O 1
ATOM 699 N N . LEU A 1 85 ? 6.836 3.451 -19.966 1.00 95.38 85 LEU A N 1
ATOM 700 C CA . LEU A 1 85 ? 5.532 2.781 -19.923 1.00 95.38 85 LEU A CA 1
ATOM 701 C C . LEU A 1 85 ? 4.688 3.000 -21.191 1.00 95.38 85 LEU A C 1
ATOM 703 O O . LEU A 1 85 ? 3.825 2.170 -21.500 1.00 95.38 85 LEU A O 1
ATOM 707 N N . SER A 1 86 ? 4.950 4.079 -21.933 1.00 94.69 86 SER A N 1
ATOM 708 C CA . SER A 1 86 ? 4.289 4.401 -23.198 1.00 94.69 86 SER A CA 1
ATOM 709 C C . SER A 1 86 ? 4.946 3.669 -24.368 1.00 94.69 86 SER A C 1
ATOM 711 O O . SER A 1 86 ? 6.103 3.916 -24.696 1.00 94.69 86 SER A O 1
ATOM 713 N N . SER A 1 87 ? 4.191 2.820 -25.068 1.00 88.62 87 SER A N 1
ATOM 714 C CA . SER A 1 87 ? 4.708 2.027 -26.194 1.00 88.62 87 SER A CA 1
ATOM 715 C C . SER A 1 87 ? 5.300 2.877 -27.326 1.00 88.62 87 SER A C 1
ATOM 717 O O . SER A 1 87 ? 6.273 2.469 -27.952 1.00 88.62 87 SER A O 1
ATOM 719 N N . GLN A 1 88 ? 4.735 4.063 -27.580 1.00 91.69 88 GLN A N 1
ATOM 720 C CA . GLN A 1 88 ? 5.233 4.991 -28.601 1.00 91.69 88 GLN A CA 1
ATOM 721 C C . GLN A 1 88 ? 6.520 5.687 -28.142 1.00 91.69 88 GLN A C 1
ATOM 723 O O . GLN A 1 88 ? 7.513 5.687 -28.865 1.00 91.69 88 GLN A O 1
ATOM 728 N N . LYS A 1 89 ? 6.527 6.241 -26.921 1.00 92.19 89 LYS A N 1
ATOM 729 C CA . LYS A 1 89 ? 7.665 7.019 -26.403 1.00 92.19 89 LYS A CA 1
ATOM 730 C C . LYS A 1 89 ? 8.846 6.140 -25.999 1.00 92.19 89 LYS A C 1
ATOM 732 O O . LYS A 1 89 ? 9.979 6.592 -26.094 1.00 92.19 89 LYS A O 1
ATOM 737 N N . ARG A 1 90 ? 8.608 4.883 -25.613 1.00 91.50 90 ARG A N 1
ATOM 738 C CA . ARG A 1 90 ? 9.664 3.921 -25.270 1.00 91.50 90 ARG A CA 1
ATOM 739 C C . ARG A 1 90 ? 10.646 3.698 -26.419 1.00 91.50 90 ARG A C 1
ATOM 741 O O . ARG A 1 90 ? 11.830 3.541 -26.160 1.00 91.50 90 ARG A O 1
ATOM 748 N N . ARG A 1 91 ? 10.176 3.723 -27.673 1.00 91.75 91 ARG A N 1
ATOM 749 C CA . ARG A 1 91 ? 11.028 3.565 -28.869 1.00 91.75 91 ARG A CA 1
ATOM 750 C C . ARG A 1 91 ? 12.022 4.713 -29.063 1.00 91.75 91 ARG A C 1
ATOM 752 O O . ARG A 1 91 ? 12.976 4.556 -29.809 1.00 91.75 91 ARG A O 1
ATOM 759 N N . LEU A 1 92 ? 11.777 5.851 -28.413 1.00 94.00 92 LEU A N 1
ATOM 760 C CA . LEU A 1 92 ? 12.622 7.042 -28.475 1.00 94.00 92 LEU A CA 1
ATOM 761 C C . LEU A 1 92 ? 13.674 7.071 -27.357 1.00 94.00 92 LEU A C 1
ATOM 763 O O . LEU A 1 92 ? 14.464 8.007 -27.307 1.00 94.00 92 LEU A O 1
ATOM 767 N N . LEU A 1 93 ? 13.652 6.099 -26.438 1.00 95.06 93 LEU A N 1
ATOM 768 C CA . LEU A 1 93 ? 14.616 6.027 -25.346 1.00 95.06 93 LEU A CA 1
ATOM 769 C C . LEU A 1 93 ? 15.926 5.416 -25.835 1.00 95.06 93 LEU A C 1
ATOM 771 O O . LEU A 1 93 ? 15.939 4.386 -26.511 1.00 95.06 93 LEU A O 1
ATOM 775 N N . SER A 1 94 ? 17.029 6.030 -25.430 1.00 97.12 94 SER A N 1
ATOM 776 C CA . SER A 1 94 ? 18.364 5.462 -25.578 1.00 97.12 94 SER A CA 1
ATOM 777 C C . SER A 1 94 ? 18.539 4.207 -24.714 1.00 97.12 94 SER A C 1
ATOM 779 O O . SER A 1 94 ? 17.827 3.987 -23.730 1.00 97.12 94 SER A O 1
ATOM 781 N N . ALA A 1 95 ? 19.547 3.393 -25.039 1.00 96.50 95 ALA A N 1
ATOM 782 C CA . ALA A 1 95 ? 19.896 2.219 -24.239 1.00 96.50 95 ALA A CA 1
ATOM 783 C C . ALA A 1 95 ? 20.242 2.583 -22.780 1.00 96.50 95 ALA A C 1
ATOM 785 O O . ALA A 1 95 ? 19.854 1.865 -21.860 1.00 96.50 95 ALA A O 1
ATOM 786 N N . ALA A 1 96 ? 20.906 3.724 -22.558 1.00 97.31 96 ALA A N 1
ATOM 787 C CA . ALA A 1 96 ? 21.240 4.213 -21.221 1.00 97.31 96 ALA A CA 1
ATOM 788 C C . ALA A 1 96 ? 19.987 4.593 -20.410 1.00 97.31 96 ALA A C 1
ATOM 790 O O . ALA A 1 96 ? 19.877 4.239 -19.237 1.00 97.31 96 ALA A O 1
ATOM 791 N N . GLU A 1 97 ? 19.011 5.259 -21.034 1.00 97.38 97 GLU A N 1
ATOM 792 C CA . GLU A 1 97 ? 17.736 5.596 -20.389 1.00 97.38 97 GLU A CA 1
ATOM 793 C C . GLU A 1 97 ? 16.907 4.350 -20.059 1.00 97.38 97 GLU A C 1
ATOM 795 O O . GLU A 1 97 ? 16.313 4.270 -18.983 1.00 97.38 97 GLU A O 1
ATOM 800 N N . ILE A 1 98 ? 16.882 3.362 -20.960 1.00 96.69 98 ILE A N 1
ATOM 801 C CA . ILE A 1 98 ? 16.227 2.068 -20.720 1.00 96.69 98 ILE A CA 1
ATOM 802 C C . ILE A 1 98 ? 16.865 1.372 -19.516 1.00 96.69 98 ILE A C 1
ATOM 804 O O . ILE A 1 98 ? 16.153 0.992 -18.586 1.00 96.69 98 ILE A O 1
ATOM 808 N N . HIS A 1 99 ? 18.195 1.276 -19.497 1.00 97.25 99 HIS A N 1
ATOM 809 C CA . HIS A 1 99 ? 18.934 0.645 -18.408 1.00 97.25 99 HIS A CA 1
ATOM 810 C C . HIS A 1 99 ? 18.711 1.352 -17.060 1.00 97.25 99 HIS A C 1
ATOM 812 O O . HIS A 1 99 ? 18.512 0.699 -16.031 1.00 97.25 99 HIS A O 1
ATOM 818 N N . TYR A 1 100 ? 18.673 2.688 -17.059 1.00 97.19 100 TYR A N 1
ATOM 819 C CA . TYR A 1 100 ? 18.342 3.474 -15.871 1.00 97.19 100 TYR A CA 1
ATOM 820 C C . TYR A 1 100 ? 16.950 3.122 -15.327 1.00 97.19 100 TYR A C 1
ATOM 822 O O . TYR A 1 100 ? 16.791 2.863 -14.132 1.00 97.19 100 TYR A O 1
ATOM 830 N N . VAL A 1 101 ? 15.934 3.078 -16.197 1.00 97.50 101 VAL A N 1
ATOM 831 C CA . VAL A 1 101 ? 14.559 2.759 -15.787 1.00 97.50 101 VAL A CA 1
ATOM 832 C C . VAL A 1 101 ? 14.441 1.322 -15.278 1.00 97.50 101 VAL A C 1
ATOM 834 O O . VAL A 1 101 ? 13.719 1.073 -14.314 1.00 97.50 101 VAL A O 1
ATOM 837 N N . GLU A 1 102 ? 15.161 0.375 -15.873 1.00 97.06 102 GLU A N 1
ATOM 838 C CA . GLU A 1 102 ? 15.179 -1.018 -15.414 1.00 97.06 102 GLU A CA 1
ATOM 839 C C . GLU A 1 102 ? 15.857 -1.156 -14.048 1.00 97.06 102 GLU A C 1
ATOM 841 O O . GLU A 1 102 ? 15.323 -1.826 -13.166 1.00 97.06 102 GLU A O 1
ATOM 846 N N . THR A 1 103 ? 16.935 -0.409 -13.807 1.00 97.56 103 THR A N 1
ATOM 847 C CA . THR A 1 103 ? 17.556 -0.310 -12.477 1.00 97.56 103 THR A CA 1
ATOM 848 C C . THR A 1 103 ? 16.576 0.258 -11.442 1.00 97.56 103 THR A C 1
ATOM 850 O O . THR A 1 103 ? 16.473 -0.251 -10.323 1.00 97.56 103 THR A O 1
ATOM 853 N N . LYS A 1 104 ? 15.791 1.277 -11.815 1.00 97.38 104 LYS A N 1
ATOM 854 C CA . LYS A 1 104 ? 14.718 1.810 -10.961 1.00 97.38 104 LYS A CA 1
ATOM 855 C C . LYS A 1 104 ? 13.605 0.799 -10.710 1.00 97.38 104 LYS A C 1
ATOM 857 O O . LYS A 1 104 ? 13.094 0.728 -9.593 1.00 97.38 104 LYS A O 1
ATOM 862 N N . ALA A 1 105 ? 13.247 -0.007 -11.705 1.00 98.12 105 ALA A N 1
ATOM 863 C CA . ALA A 1 105 ? 12.269 -1.069 -11.525 1.00 98.12 105 ALA A CA 1
ATOM 864 C C . ALA A 1 105 ? 12.746 -2.094 -10.480 1.00 98.12 105 ALA A C 1
ATOM 866 O O . ALA A 1 105 ? 11.958 -2.482 -9.622 1.00 98.12 105 ALA A O 1
ATOM 867 N N . GLU A 1 106 ? 14.029 -2.465 -10.458 1.00 98.00 106 GLU A N 1
ATOM 868 C CA . GLU A 1 106 ? 14.581 -3.336 -9.407 1.00 98.00 106 GLU A CA 1
ATOM 869 C C . GLU A 1 106 ? 14.459 -2.721 -8.003 1.00 98.00 106 GLU A C 1
ATOM 871 O O . GLU A 1 106 ? 14.068 -3.396 -7.045 1.00 98.00 106 GLU A O 1
ATOM 876 N N . GLU A 1 107 ? 14.739 -1.421 -7.872 1.00 97.44 107 GLU A N 1
ATOM 877 C CA . GLU A 1 107 ? 14.562 -0.676 -6.621 1.00 97.44 107 GLU A CA 1
ATOM 878 C C . GLU A 1 107 ? 13.094 -0.706 -6.166 1.00 97.44 107 GLU A C 1
ATOM 880 O O . GLU A 1 107 ? 12.798 -1.012 -5.008 1.00 97.44 107 GLU A O 1
ATOM 885 N N . TYR A 1 108 ? 12.159 -0.433 -7.077 1.00 98.06 108 TYR A N 1
ATOM 886 C CA . TYR A 1 108 ? 10.729 -0.414 -6.775 1.00 98.06 108 TYR A CA 1
ATOM 887 C C . TYR A 1 108 ? 10.183 -1.804 -6.454 1.00 98.06 108 TYR A C 1
ATOM 889 O O . TYR A 1 108 ? 9.360 -1.923 -5.547 1.00 98.06 108 TYR A O 1
ATOM 897 N N . ARG A 1 109 ? 10.678 -2.867 -7.103 1.00 98.38 109 ARG A N 1
ATOM 898 C CA . ARG A 1 109 ? 10.282 -4.249 -6.788 1.00 98.38 109 ARG A CA 1
ATOM 899 C C . ARG A 1 109 ? 10.540 -4.556 -5.316 1.00 98.38 109 ARG A C 1
ATOM 901 O O . ARG A 1 109 ? 9.629 -5.012 -4.630 1.00 98.38 109 ARG A O 1
ATOM 908 N N . LYS A 1 110 ? 11.735 -4.220 -4.815 1.00 97.62 110 LYS A N 1
ATOM 909 C CA . LYS A 1 110 ? 12.111 -4.403 -3.400 1.00 97.62 110 LYS A CA 1
ATOM 910 C C . LYS A 1 110 ? 11.191 -3.646 -2.442 1.00 97.62 110 LYS A C 1
ATOM 912 O O . LYS A 1 110 ? 10.909 -4.122 -1.345 1.00 97.62 110 LYS A O 1
ATOM 917 N N . ARG A 1 111 ? 10.701 -2.473 -2.850 1.00 97.94 111 ARG A N 1
ATOM 918 C CA . ARG A 1 111 ? 9.738 -1.685 -2.062 1.00 97.94 111 ARG A CA 1
ATOM 919 C C . ARG A 1 111 ? 8.360 -2.335 -2.034 1.00 97.94 111 ARG A C 1
ATOM 921 O O . ARG A 1 111 ? 7.743 -2.372 -0.976 1.00 97.94 111 ARG A O 1
ATOM 928 N N . LEU A 1 112 ? 7.902 -2.873 -3.163 1.00 97.75 112 LEU A N 1
ATOM 929 C CA . LEU A 1 112 ? 6.554 -3.426 -3.318 1.00 97.75 112 LEU A CA 1
ATOM 930 C C . LEU A 1 112 ? 6.311 -4.731 -2.548 1.00 97.75 112 LEU A C 1
ATOM 932 O O . LEU A 1 112 ? 5.157 -5.113 -2.398 1.00 97.75 112 LEU A O 1
ATOM 936 N N . TYR A 1 113 ? 7.343 -5.400 -2.030 1.00 95.62 113 TYR A N 1
ATOM 937 C CA . TYR A 1 113 ? 7.185 -6.505 -1.071 1.00 95.62 113 TYR A CA 1
ATOM 938 C C . TYR A 1 113 ? 7.718 -6.168 0.335 1.00 95.62 113 TYR A C 1
ATOM 940 O O . TYR A 1 113 ? 7.813 -7.033 1.199 1.00 95.62 113 TYR A O 1
ATOM 948 N N . SER A 1 114 ? 8.073 -4.909 0.609 1.00 96.12 114 SER A N 1
ATOM 949 C CA . SER A 1 114 ? 8.594 -4.505 1.917 1.00 96.12 114 SER A CA 1
ATOM 950 C C . SER A 1 114 ? 7.470 -4.080 2.862 1.00 96.12 114 SER A C 1
ATOM 952 O O . SER A 1 114 ? 6.780 -3.092 2.608 1.00 96.12 114 SER A O 1
ATOM 954 N N . ILE A 1 115 ? 7.361 -4.755 4.013 1.00 94.56 115 ILE A N 1
ATOM 955 C CA . ILE A 1 115 ? 6.425 -4.389 5.093 1.00 94.56 115 ILE A CA 1
ATOM 956 C C . ILE A 1 115 ? 6.646 -2.936 5.532 1.00 94.56 115 ILE A C 1
ATOM 958 O O . ILE A 1 115 ? 5.694 -2.179 5.681 1.00 94.56 115 ILE A O 1
ATOM 962 N N . SER A 1 116 ? 7.899 -2.503 5.683 1.00 95.94 116 SER A N 1
ATOM 963 C CA . SER A 1 116 ? 8.214 -1.126 6.084 1.00 95.94 116 SER A CA 1
ATOM 964 C C . SER A 1 116 ? 7.698 -0.090 5.084 1.00 95.94 116 SER A C 1
ATOM 966 O O . SER A 1 116 ? 7.199 0.958 5.494 1.00 95.94 116 SER A O 1
ATOM 968 N N . TRP A 1 117 ? 7.791 -0.375 3.781 1.00 97.38 117 TRP A N 1
ATOM 969 C CA . TRP A 1 117 ? 7.221 0.494 2.750 1.00 97.38 117 TRP A CA 1
ATOM 970 C C . TRP A 1 117 ? 5.699 0.454 2.751 1.00 97.38 117 TRP A C 1
ATOM 972 O O . TRP A 1 117 ? 5.088 1.513 2.664 1.00 97.38 117 TRP A O 1
ATOM 982 N N . PHE A 1 118 ? 5.097 -0.720 2.933 1.00 96.62 118 PHE A N 1
ATOM 983 C CA . PHE A 1 118 ? 3.648 -0.867 3.061 1.00 96.62 118 PHE A CA 1
ATOM 984 C C . PHE A 1 118 ? 3.102 -0.027 4.225 1.00 96.62 118 PHE A C 1
ATOM 986 O O . PHE A 1 118 ? 2.258 0.845 4.028 1.00 96.62 118 PHE A O 1
ATOM 993 N N . MET A 1 119 ? 3.677 -0.183 5.421 1.00 96.62 119 MET A N 1
ATOM 994 C CA . MET A 1 119 ? 3.293 0.578 6.614 1.00 96.62 119 MET A CA 1
ATOM 995 C C . MET A 1 119 ? 3.524 2.081 6.444 1.00 96.62 119 MET A C 1
ATOM 997 O O . MET A 1 119 ? 2.685 2.888 6.841 1.00 96.62 119 MET A O 1
ATOM 1001 N N . LYS A 1 120 ? 4.642 2.487 5.827 1.00 95.88 120 LYS A N 1
ATOM 1002 C CA . LYS A 1 120 ? 4.900 3.899 5.504 1.00 95.88 120 LYS A CA 1
ATOM 1003 C C . LYS A 1 120 ? 3.826 4.457 4.567 1.00 95.88 120 LYS A C 1
ATOM 1005 O O . LYS A 1 120 ? 3.345 5.565 4.794 1.00 95.88 120 LYS A O 1
ATOM 1010 N N . SER A 1 121 ? 3.446 3.689 3.549 1.00 96.88 121 SER A N 1
ATOM 1011 C CA . SER A 1 121 ? 2.440 4.067 2.559 1.00 96.88 121 SER A CA 1
ATOM 1012 C C . SER A 1 121 ? 1.024 4.150 3.121 1.00 96.88 121 SER A C 1
ATOM 1014 O O . SER A 1 121 ? 0.210 4.856 2.526 1.00 96.88 121 SER A O 1
ATOM 1016 N N . ILE A 1 122 ? 0.736 3.491 4.248 1.00 95.25 122 ILE A N 1
ATOM 1017 C CA . ILE A 1 122 ? -0.483 3.708 5.042 1.00 95.25 122 ILE A CA 1
ATOM 1018 C C . ILE A 1 122 ? -0.337 4.982 5.879 1.00 95.25 122 ILE A C 1
ATOM 1020 O O . ILE A 1 122 ? -1.139 5.906 5.776 1.00 95.25 122 ILE A O 1
ATOM 1024 N N . ASN A 1 123 ? 0.715 5.048 6.694 1.00 95.38 123 ASN A N 1
ATOM 1025 C CA . ASN A 1 123 ? 0.801 6.001 7.796 1.00 95.38 123 ASN A CA 1
ATOM 1026 C C . ASN A 1 123 ? 1.054 7.450 7.371 1.00 95.38 123 ASN A C 1
ATOM 1028 O O . ASN A 1 123 ? 0.495 8.357 7.987 1.00 95.38 123 ASN A O 1
ATOM 1032 N N . GLU A 1 124 ? 1.908 7.696 6.373 1.00 95.50 124 GLU A N 1
ATOM 1033 C CA . GLU A 1 124 ? 2.282 9.068 5.990 1.00 95.50 124 GLU A CA 1
ATOM 1034 C C . GLU A 1 124 ? 1.109 9.865 5.393 1.00 95.50 124 GLU A C 1
ATOM 1036 O O . GLU A 1 124 ? 0.838 10.957 5.903 1.00 95.50 124 GLU A O 1
ATOM 1041 N N . PRO A 1 125 ? 0.347 9.343 4.414 1.00 95.00 125 PRO A N 1
ATOM 1042 C CA . PRO A 1 125 ? -0.794 10.070 3.861 1.00 95.00 125 PRO A CA 1
ATOM 1043 C C . PRO A 1 125 ? -1.893 10.305 4.896 1.00 95.00 125 PRO A C 1
ATOM 1045 O O . PRO A 1 125 ? -2.438 11.402 4.968 1.00 95.00 125 PRO A O 1
ATOM 1048 N N . LEU A 1 126 ? -2.177 9.311 5.743 1.00 94.56 126 LEU A N 1
ATOM 1049 C CA . LEU A 1 126 ? -3.190 9.432 6.793 1.00 94.56 126 LEU A CA 1
ATOM 1050 C C . LEU A 1 126 ? -2.800 10.459 7.856 1.00 94.56 126 LEU A C 1
ATOM 1052 O O . LEU A 1 126 ? -3.637 11.261 8.257 1.00 94.56 126 LEU A O 1
ATOM 1056 N N . ALA A 1 127 ? -1.527 10.492 8.263 1.00 94.31 127 ALA A N 1
ATOM 1057 C CA . ALA A 1 127 ? -1.028 11.520 9.172 1.00 94.31 127 ALA A CA 1
ATOM 1058 C C . ALA A 1 127 ? -1.184 12.921 8.571 1.00 94.31 127 ALA A C 1
ATOM 1060 O O . ALA A 1 127 ? -1.571 13.852 9.270 1.00 94.31 127 ALA A O 1
ATOM 1061 N N . ARG A 1 128 ? -0.905 13.079 7.271 1.00 94.38 128 ARG A N 1
ATOM 1062 C CA . ARG A 1 128 ? -1.078 14.363 6.581 1.00 94.38 128 ARG A CA 1
ATOM 1063 C C . ARG A 1 128 ? -2.539 14.782 6.492 1.00 94.38 128 ARG A C 1
ATOM 1065 O O . ARG A 1 128 ? -2.821 15.947 6.750 1.00 94.38 128 ARG A O 1
ATOM 1072 N N . LEU A 1 129 ? -3.441 13.860 6.152 1.00 94.50 129 LEU A N 1
ATOM 1073 C CA . LEU A 1 129 ? -4.880 14.127 6.091 1.00 94.50 129 LEU A CA 1
ATOM 1074 C C . LEU A 1 129 ? -5.435 14.512 7.464 1.00 94.50 129 LEU A C 1
ATOM 1076 O O . LEU A 1 129 ? -6.113 15.528 7.582 1.00 94.50 129 L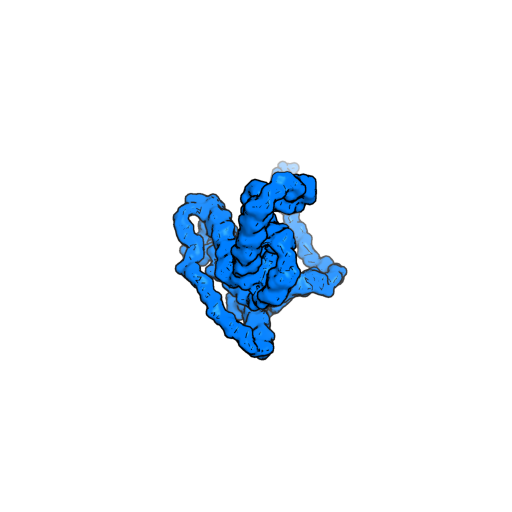EU A O 1
ATOM 1080 N N . ALA A 1 130 ? -5.094 13.752 8.505 1.00 93.19 130 ALA A N 1
ATOM 1081 C CA . ALA A 1 130 ? -5.552 14.024 9.861 1.00 93.19 130 ALA A CA 1
ATOM 1082 C C . ALA A 1 130 ? -5.004 15.352 10.403 1.00 93.19 130 ALA A C 1
ATOM 1084 O O . ALA A 1 130 ? -5.775 16.174 10.879 1.00 93.19 130 ALA A O 1
ATOM 1085 N N . ASN A 1 131 ? -3.702 15.618 10.246 1.00 94.00 131 ASN A N 1
ATOM 1086 C CA . ASN A 1 131 ? -3.111 16.894 10.661 1.00 94.00 131 ASN A CA 1
ATOM 1087 C C . ASN A 1 131 ? -3.724 18.090 9.911 1.00 94.00 131 ASN A C 1
ATOM 1089 O O . ASN A 1 131 ? -3.892 19.161 10.491 1.00 94.00 131 ASN A O 1
ATOM 1093 N N . ALA A 1 132 ? -4.062 17.921 8.628 1.00 94.50 132 ALA A N 1
ATOM 1094 C CA . ALA A 1 132 ? -4.740 18.956 7.853 1.00 94.50 132 ALA A CA 1
ATOM 1095 C C . ALA A 1 132 ? -6.174 19.208 8.354 1.00 94.50 132 ALA A C 1
ATOM 1097 O O . ALA A 1 132 ? -6.561 20.368 8.481 1.00 94.50 132 ALA A O 1
ATOM 1098 N N . GLU A 1 133 ? -6.931 18.149 8.668 1.00 94.00 133 GLU A N 1
ATOM 1099 C CA . GLU A 1 133 ? -8.280 18.243 9.251 1.00 94.00 133 GLU A CA 1
ATOM 1100 C C . GLU A 1 133 ? -8.270 18.845 10.665 1.00 94.00 133 GLU A C 1
ATOM 1102 O O . GLU A 1 133 ? -9.165 19.611 11.019 1.00 94.00 133 GLU A O 1
ATOM 1107 N N . ASP A 1 134 ? -7.244 18.533 11.457 1.00 90.50 134 ASP A N 1
ATOM 1108 C CA . ASP A 1 134 ? -7.061 19.038 12.822 1.00 90.50 134 ASP A CA 1
ATOM 1109 C C . ASP A 1 134 ? -6.386 20.420 12.857 1.00 90.50 134 ASP A C 1
ATOM 1111 O O . ASP A 1 134 ? -6.148 20.969 13.933 1.00 90.50 134 ASP A O 1
ATOM 1115 N N . HIS A 1 135 ? -6.059 20.989 11.689 1.00 92.19 135 HIS A N 1
ATOM 1116 C CA . HIS A 1 135 ? -5.327 22.250 11.538 1.00 92.19 135 HIS A CA 1
ATOM 1117 C C . HIS A 1 135 ? -4.041 22.317 12.381 1.00 92.19 135 HIS A C 1
ATOM 1119 O O . HIS A 1 135 ? -3.642 23.381 12.860 1.00 92.19 135 HIS A O 1
ATOM 1125 N N . CYS A 1 136 ? -3.368 21.180 12.550 1.00 91.25 136 CYS A N 1
ATOM 1126 C CA . CYS A 1 136 ? -2.199 21.045 13.405 1.00 91.25 136 CYS A CA 1
ATOM 1127 C C . CYS A 1 136 ? -0.964 20.592 12.614 1.00 91.25 136 CYS A C 1
ATOM 1129 O O . CYS A 1 136 ? -1.014 20.214 11.441 1.00 91.25 136 CYS A O 1
ATOM 1131 N N . LYS A 1 137 ? 0.198 20.674 13.262 1.00 86.44 137 LYS A N 1
ATOM 1132 C CA . LYS A 1 137 ? 1.474 20.190 12.732 1.00 86.44 137 LYS A CA 1
ATOM 1133 C C . LYS A 1 137 ? 2.122 19.293 13.772 1.00 86.44 137 LYS A C 1
ATOM 1135 O O . LYS A 1 137 ? 1.965 19.515 14.967 1.00 86.44 137 LYS A O 1
ATOM 1140 N N . GLY A 1 138 ? 2.905 18.326 13.310 1.00 84.88 138 GLY A N 1
ATOM 1141 C CA . GLY A 1 138 ? 3.666 17.440 14.181 1.00 84.88 138 GLY A CA 1
ATOM 1142 C C . GLY A 1 138 ? 3.347 15.972 13.952 1.00 84.88 138 GLY A C 1
ATOM 1143 O O . GLY A 1 138 ? 2.890 15.557 12.884 1.00 84.88 138 GLY A O 1
ATOM 1144 N N . ARG A 1 139 ? 3.681 15.168 14.958 1.00 86.94 139 ARG A N 1
ATOM 1145 C CA . ARG A 1 139 ? 3.654 13.714 14.878 1.00 86.94 139 ARG A CA 1
ATOM 1146 C C . ARG A 1 139 ? 2.248 13.188 15.169 1.00 86.94 139 ARG A C 1
ATOM 1148 O O . ARG A 1 139 ? 1.766 13.344 16.280 1.00 86.94 139 ARG A O 1
ATOM 1155 N N . PHE A 1 140 ? 1.644 12.515 14.191 1.00 89.31 140 PHE A N 1
ATOM 1156 C CA . PHE A 1 140 ? 0.330 11.881 14.356 1.00 89.31 140 PHE A CA 1
ATOM 1157 C C . PHE A 1 140 ? 0.409 10.486 15.008 1.00 89.31 140 PHE A C 1
ATOM 1159 O O . PHE A 1 140 ? -0.437 10.127 15.817 1.00 89.31 140 PHE A O 1
ATOM 1166 N N . TRP A 1 141 ? 1.439 9.693 14.681 1.00 89.56 141 TRP A N 1
ATOM 1167 C CA . TRP A 1 141 ? 1.615 8.323 15.190 1.00 89.56 141 TRP A CA 1
ATOM 1168 C C . TRP A 1 141 ? 2.657 8.261 16.313 1.00 89.56 141 TRP A C 1
ATOM 1170 O O . TRP A 1 141 ? 3.793 8.690 16.111 1.00 89.56 141 TRP A O 1
ATOM 1180 N N . GLU A 1 142 ? 2.329 7.649 17.452 1.00 80.94 142 GLU A N 1
ATOM 1181 C CA . GLU A 1 142 ? 3.171 7.614 18.667 1.00 80.94 142 GLU A CA 1
ATOM 1182 C C . GLU A 1 142 ? 4.500 6.845 18.521 1.00 80.94 142 GLU A C 1
ATOM 1184 O O . GLU A 1 142 ? 5.454 7.076 19.267 1.00 80.94 142 GLU A O 1
ATOM 1189 N N . GLY A 1 143 ? 4.632 5.957 17.529 1.00 81.50 143 GLY A N 1
ATOM 1190 C CA . GLY A 1 143 ? 5.731 4.984 17.475 1.00 81.50 143 GLY A CA 1
ATOM 1191 C C . GLY A 1 143 ? 6.151 4.546 16.077 1.00 81.50 143 GLY A C 1
ATOM 1192 O O . GLY A 1 143 ? 5.549 4.927 15.075 1.00 81.50 143 GLY A O 1
ATOM 1193 N N . ARG A 1 144 ? 7.198 3.713 16.027 1.00 85.44 144 ARG A N 1
ATOM 1194 C CA . ARG A 1 144 ? 7.379 2.771 14.912 1.00 85.44 144 ARG A CA 1
ATOM 1195 C C . ARG A 1 144 ? 6.319 1.675 15.040 1.00 85.44 144 ARG A C 1
ATOM 1197 O O . ARG A 1 144 ? 5.871 1.388 16.150 1.00 85.44 144 ARG A O 1
ATOM 1204 N N . PHE A 1 145 ? 5.956 1.043 13.927 1.00 88.06 145 PHE A N 1
ATOM 1205 C CA . PHE A 1 145 ? 5.113 -0.149 13.982 1.00 88.06 145 PHE A CA 1
ATOM 1206 C C . PHE A 1 145 ? 5.854 -1.293 14.691 1.00 88.06 145 PHE A C 1
ATOM 1208 O O . PHE A 1 145 ? 7.082 -1.385 14.625 1.00 88.06 145 PHE A O 1
ATOM 1215 N N . LYS A 1 146 ? 5.098 -2.158 15.369 1.00 85.50 146 LYS A N 1
ATOM 1216 C CA . LYS A 1 146 ? 5.598 -3.424 15.912 1.00 85.50 146 LYS A CA 1
ATOM 1217 C C . LYS A 1 146 ? 5.272 -4.525 14.908 1.00 85.50 146 LYS A C 1
ATOM 1219 O O . LYS A 1 146 ? 4.179 -4.526 14.351 1.00 85.50 146 LYS A O 1
ATOM 1224 N N . ALA A 1 147 ? 6.215 -5.427 14.667 1.00 85.56 147 ALA A N 1
ATOM 1225 C CA . ALA A 1 147 ? 6.031 -6.555 13.764 1.00 85.56 147 ALA A CA 1
ATOM 1226 C C . ALA A 1 147 ? 6.512 -7.835 14.436 1.00 85.56 147 ALA A C 1
ATOM 1228 O O . ALA A 1 147 ? 7.584 -7.853 15.039 1.00 85.56 147 ALA A O 1
ATOM 1229 N N . GLN A 1 148 ? 5.716 -8.888 14.303 1.00 84.00 148 GLN A N 1
ATOM 1230 C CA . GLN A 1 148 ? 6.028 -10.226 14.777 1.00 84.00 148 GLN A CA 1
ATOM 1231 C C . GLN A 1 148 ? 5.806 -11.191 13.616 1.00 84.00 148 GLN A C 1
ATOM 1233 O O . GLN A 1 148 ? 4.750 -11.166 12.986 1.00 84.00 148 GLN A O 1
ATOM 1238 N N . ALA A 1 149 ? 6.820 -11.997 13.300 1.00 81.31 149 ALA A N 1
ATOM 1239 C CA . ALA A 1 149 ? 6.703 -13.016 12.267 1.00 81.31 149 ALA A CA 1
ATOM 1240 C C . ALA A 1 149 ? 5.854 -14.182 12.789 1.00 81.31 149 ALA A C 1
ATOM 1242 O O . ALA A 1 149 ? 6.084 -14.668 13.897 1.00 81.31 149 ALA A O 1
ATOM 1243 N N . LEU A 1 150 ? 4.891 -14.618 11.981 1.00 75.31 150 LEU A N 1
ATOM 1244 C CA . LEU A 1 150 ? 4.090 -15.814 12.221 1.00 75.31 150 LEU A CA 1
ATOM 1245 C C . LEU A 1 150 ? 4.657 -16.909 11.320 1.00 75.31 150 LEU A C 1
ATOM 1247 O O . LEU A 1 150 ? 4.666 -16.749 10.101 1.00 75.31 150 LEU A O 1
ATOM 1251 N N . LEU A 1 151 ? 5.221 -17.954 11.923 1.00 70.25 151 LEU A N 1
ATOM 1252 C CA . LEU A 1 151 ? 6.007 -18.969 11.212 1.00 70.25 151 LEU A CA 1
ATOM 1253 C C . LEU A 1 151 ? 5.296 -20.322 11.103 1.00 70.25 151 LEU A C 1
ATOM 1255 O O . LEU A 1 151 ? 5.786 -21.201 10.401 1.00 70.25 151 LEU A O 1
ATOM 1259 N N . ASP A 1 152 ? 4.149 -20.481 11.760 1.00 69.94 152 ASP A N 1
ATOM 1260 C CA . ASP A 1 152 ? 3.355 -21.702 11.728 1.00 69.94 152 ASP A CA 1
ATOM 1261 C C . ASP A 1 152 ? 1.876 -21.405 11.421 1.00 69.94 152 ASP A C 1
ATOM 1263 O O . ASP A 1 152 ? 1.365 -20.302 11.641 1.00 69.94 152 ASP A O 1
ATOM 1267 N N . GLU A 1 153 ? 1.199 -22.392 10.835 1.00 56.97 153 GLU A N 1
ATOM 1268 C CA . GLU A 1 153 ? -0.175 -22.269 10.336 1.00 56.97 153 GLU A CA 1
ATOM 1269 C C . GLU A 1 153 ? -1.193 -22.092 11.475 1.00 56.97 153 GLU A C 1
ATOM 1271 O O . GLU A 1 153 ? -2.174 -21.362 11.326 1.00 56.97 153 GLU A O 1
ATOM 1276 N N . GLN A 1 154 ? -0.923 -22.671 12.652 1.00 57.56 154 GLN A N 1
ATOM 1277 C CA . GLN A 1 154 ? -1.739 -22.471 13.852 1.00 57.56 154 GLN A CA 1
ATOM 1278 C C . GLN A 1 154 ? -1.630 -21.038 14.382 1.00 57.56 154 GLN A C 1
ATOM 1280 O O . GLN A 1 154 ? -2.646 -20.451 14.748 1.00 57.56 154 GLN A O 1
ATOM 1285 N N . ALA A 1 155 ? -0.443 -20.439 14.380 1.00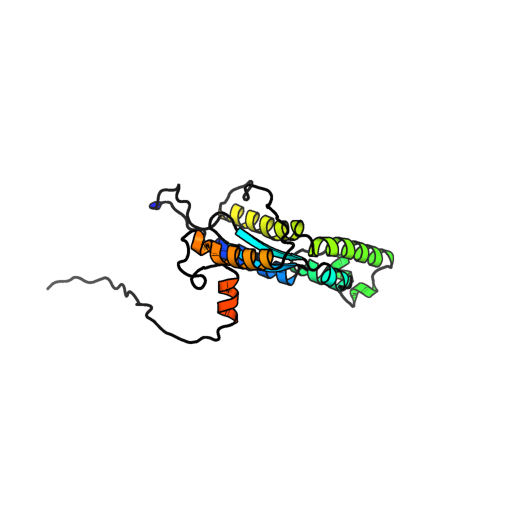 58.22 155 ALA A N 1
ATOM 1286 C CA . ALA A 1 155 ? -0.189 -19.057 14.752 1.00 58.22 155 ALA A CA 1
ATOM 1287 C C . ALA A 1 155 ? -0.805 -18.101 13.731 1.00 58.22 155 ALA A C 1
ATOM 1289 O O . ALA A 1 155 ? -1.354 -17.077 14.127 1.00 58.22 155 ALA A O 1
ATOM 1290 N N . LEU A 1 156 ? -0.796 -18.447 12.439 1.00 56.41 156 LEU A N 1
ATOM 1291 C CA . LEU A 1 156 ? -1.493 -17.680 11.407 1.00 56.41 156 LEU A CA 1
ATOM 1292 C C . LEU A 1 156 ? -3.011 -17.684 11.630 1.00 56.41 156 LEU A C 1
ATOM 1294 O O . LEU A 1 156 ? -3.603 -16.611 11.730 1.00 56.41 156 LEU A O 1
ATOM 1298 N N . LEU A 1 157 ? -3.631 -18.861 11.767 1.00 56.16 157 LEU A N 1
ATOM 1299 C CA . LEU A 1 157 ? -5.073 -18.999 12.014 1.00 56.16 157 LEU A CA 1
ATOM 1300 C C . LEU A 1 157 ? -5.489 -18.341 13.334 1.00 56.16 157 LEU A C 1
ATOM 1302 O O . LEU A 1 157 ? -6.484 -17.617 13.386 1.00 56.16 157 LEU A O 1
ATOM 1306 N N . THR A 1 158 ? -4.685 -18.522 14.384 1.00 57.59 158 THR A N 1
ATOM 1307 C CA . THR A 1 158 ? -4.901 -17.885 15.687 1.00 57.59 158 THR A CA 1
ATOM 1308 C C . THR A 1 158 ? -4.780 -16.371 15.578 1.00 57.59 158 THR A C 1
ATOM 1310 O O . THR A 1 158 ? -5.611 -15.671 16.141 1.00 57.59 158 THR A O 1
ATOM 1313 N N . CYS A 1 159 ? -3.807 -15.834 14.836 1.00 56.94 159 CYS A N 1
ATOM 1314 C CA . CYS A 1 159 ? -3.665 -14.391 14.648 1.00 56.94 159 CYS A CA 1
ATOM 1315 C C . CYS A 1 159 ? -4.754 -13.788 13.765 1.00 56.94 159 CYS A C 1
ATOM 1317 O O . CYS A 1 159 ? -5.193 -12.680 14.058 1.00 56.94 159 CYS A O 1
ATOM 1319 N N . MET A 1 160 ? -5.210 -14.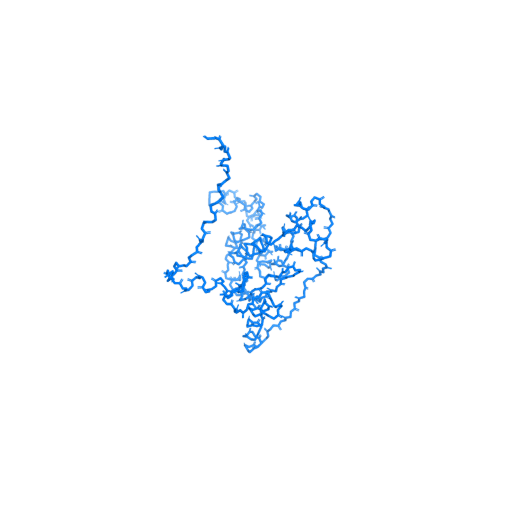489 12.726 1.00 60.88 160 MET A N 1
ATOM 1320 C CA . MET A 1 160 ? -6.351 -14.051 11.919 1.00 60.88 160 MET A CA 1
ATOM 1321 C C . MET A 1 160 ? -7.607 -13.961 12.787 1.00 60.88 160 MET A C 1
ATOM 1323 O O . MET A 1 160 ? -8.179 -12.881 12.905 1.00 60.88 160 MET A O 1
ATOM 1327 N N . ALA A 1 161 ? -7.938 -15.036 13.513 1.00 57.94 161 ALA A N 1
ATOM 1328 C CA . ALA A 1 161 ? -9.044 -15.037 14.466 1.00 57.94 161 ALA A CA 1
ATOM 1329 C C . ALA A 1 161 ? -8.864 -13.964 15.552 1.00 57.94 161 ALA A C 1
ATOM 1331 O O . ALA A 1 161 ? -9.800 -13.254 15.893 1.00 57.94 161 ALA A O 1
ATOM 1332 N N . TYR A 1 162 ? -7.655 -13.788 16.081 1.00 56.03 162 TYR A N 1
ATOM 1333 C CA . TYR A 1 162 ? -7.368 -12.788 17.108 1.00 56.03 162 TYR A CA 1
ATOM 1334 C C . TYR A 1 162 ? -7.569 -11.354 16.601 1.00 56.03 162 TYR A C 1
ATOM 1336 O O . TYR A 1 162 ? -8.138 -10.530 17.314 1.00 56.03 162 TYR A O 1
ATOM 1344 N N . VAL A 1 163 ? -7.116 -11.047 15.381 1.00 58.50 163 VAL A N 1
ATOM 1345 C CA . VAL A 1 163 ? -7.282 -9.723 14.771 1.00 58.50 163 VAL A CA 1
ATOM 1346 C C . VAL A 1 163 ? -8.746 -9.464 14.443 1.00 58.50 163 VAL A C 1
ATOM 1348 O O . VAL A 1 163 ? -9.252 -8.416 14.835 1.00 58.50 163 VAL A O 1
ATOM 1351 N N . ASP A 1 164 ? -9.444 -10.420 13.834 1.00 58.91 164 ASP A N 1
ATOM 1352 C CA . ASP A 1 164 ? -10.875 -10.293 13.536 1.00 58.91 164 ASP A CA 1
ATOM 1353 C C . ASP A 1 164 ? -11.727 -10.153 14.814 1.00 58.91 164 ASP A C 1
ATOM 1355 O O . ASP A 1 164 ? -12.719 -9.428 14.825 1.00 58.91 164 ASP A O 1
ATOM 1359 N N . LEU A 1 165 ? -11.315 -10.781 15.924 1.00 57.16 165 LEU A N 1
ATOM 1360 C CA . LEU A 1 165 ? -12.018 -10.712 17.210 1.00 57.16 165 LEU A CA 1
ATOM 1361 C C . LEU A 1 165 ? -11.613 -9.515 18.089 1.00 57.16 165 LEU A C 1
ATOM 1363 O O . LEU A 1 165 ? -12.223 -9.301 19.142 1.00 57.16 165 LEU A O 1
ATOM 1367 N N . ASN A 1 166 ? -10.605 -8.720 17.709 1.00 61.53 166 ASN A N 1
ATOM 1368 C CA . ASN A 1 166 ? -10.130 -7.605 18.539 1.00 61.53 166 ASN A CA 1
ATOM 1369 C C . ASN A 1 166 ? -11.227 -6.573 18.860 1.00 61.53 166 ASN A C 1
ATOM 1371 O O . ASN A 1 166 ? -11.307 -6.158 20.020 1.00 61.53 166 ASN A O 1
ATOM 1375 N N . PRO A 1 167 ? -12.117 -6.191 17.925 1.00 52.75 167 PRO A N 1
ATOM 1376 C CA . PRO A 1 167 ? -13.219 -5.286 18.251 1.00 52.75 167 PRO A CA 1
ATOM 1377 C C . PRO A 1 167 ? -14.230 -5.869 19.245 1.00 52.75 167 PRO A C 1
ATOM 1379 O O . PRO A 1 167 ? -14.778 -5.112 20.047 1.00 52.75 167 PRO A O 1
ATOM 1382 N N . LEU A 1 168 ? -14.424 -7.196 19.286 1.00 52.38 168 LEU A N 1
ATOM 1383 C CA . LEU A 1 168 ? -15.226 -7.823 20.344 1.00 52.38 168 LEU A CA 1
ATOM 1384 C C . LEU A 1 168 ? -14.525 -7.779 21.695 1.00 52.38 168 LEU A C 1
ATOM 1386 O O . LEU A 1 168 ? -15.1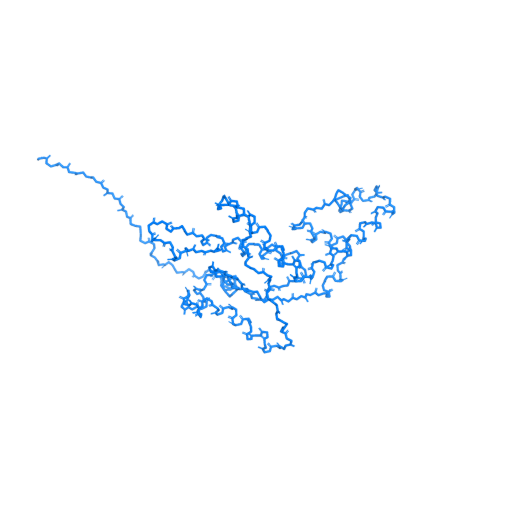40 -7.459 22.709 1.00 52.38 168 LEU A O 1
ATOM 1390 N N . ARG A 1 169 ? -13.221 -8.080 21.721 1.00 52.34 169 ARG A N 1
ATOM 1391 C CA . ARG A 1 169 ? -12.430 -8.057 22.962 1.00 52.34 169 ARG A CA 1
ATOM 1392 C C . ARG A 1 169 ? -12.344 -6.654 23.559 1.00 52.34 169 ARG A C 1
ATOM 1394 O O . ARG A 1 169 ? -12.321 -6.521 24.777 1.00 52.34 169 ARG A O 1
ATOM 1401 N N . ALA A 1 170 ? -12.330 -5.621 22.716 1.00 50.88 170 ALA A N 1
ATOM 1402 C CA . ALA A 1 170 ? -12.391 -4.222 23.131 1.00 50.88 170 ALA A CA 1
ATOM 1403 C C . ALA A 1 170 ? -13.803 -3.763 23.558 1.00 50.88 170 ALA A C 1
ATOM 1405 O O . ALA A 1 170 ? -13.969 -2.609 23.946 1.00 50.88 170 ALA A O 1
ATOM 1406 N N . GLY A 1 171 ? -14.819 -4.634 23.476 1.00 49.03 171 GLY A N 1
ATOM 1407 C CA . GLY A 1 171 ? -16.213 -4.316 23.802 1.00 49.03 171 GLY A CA 1
ATOM 1408 C C . GLY A 1 171 ? -16.899 -3.383 22.798 1.00 49.03 171 GLY A C 1
ATOM 1409 O O . GLY A 1 171 ? -17.961 -2.845 23.102 1.00 49.03 171 GLY A O 1
ATOM 1410 N N . ILE A 1 172 ? -16.296 -3.176 21.620 1.00 51.41 172 ILE A N 1
ATOM 1411 C CA . ILE A 1 172 ? -16.796 -2.291 20.556 1.00 51.41 172 ILE A CA 1
ATOM 1412 C C . ILE A 1 172 ? -17.903 -2.991 19.753 1.00 51.41 172 ILE A C 1
ATOM 1414 O O . ILE A 1 172 ? -18.842 -2.337 19.309 1.00 51.41 172 ILE A O 1
ATOM 1418 N N . ALA A 1 173 ? -17.833 -4.318 19.621 1.00 44.16 173 ALA A N 1
ATOM 1419 C CA . ALA A 1 173 ? -18.823 -5.140 18.929 1.00 44.16 173 ALA A CA 1
ATOM 1420 C C . ALA A 1 173 ? -19.240 -6.347 19.777 1.00 44.16 173 ALA A C 1
ATOM 1422 O O . ALA A 1 173 ? -18.451 -6.865 20.565 1.00 44.16 173 ALA A O 1
ATOM 1423 N N . LYS A 1 174 ? -20.486 -6.810 19.629 1.00 48.00 174 LYS A N 1
ATOM 1424 C CA . LYS A 1 174 ? -20.999 -7.970 20.385 1.00 48.00 174 LYS A CA 1
ATOM 1425 C C . LYS A 1 174 ? -20.790 -9.296 19.654 1.00 48.00 174 LYS A C 1
ATOM 1427 O O . LYS A 1 174 ? -20.788 -10.337 20.304 1.00 48.00 174 LYS A O 1
ATOM 1432 N N . THR A 1 175 ? -20.609 -9.259 18.336 1.00 45.12 175 THR A N 1
ATOM 1433 C CA . THR A 1 175 ? -20.358 -10.422 17.474 1.00 45.12 175 THR A CA 1
ATOM 1434 C C . THR A 1 175 ? -19.364 -10.049 16.356 1.00 45.12 175 THR A C 1
ATOM 1436 O O . THR A 1 175 ? -19.219 -8.859 16.063 1.00 45.12 175 THR A O 1
ATOM 1439 N N . PRO A 1 176 ? -18.667 -11.009 15.717 1.00 49.00 176 PRO A N 1
ATOM 1440 C CA . PRO A 1 176 ? -17.742 -10.722 14.609 1.00 49.00 176 PRO A CA 1
ATOM 1441 C C . PRO A 1 176 ? -18.415 -10.064 13.400 1.00 49.00 176 PRO A C 1
ATOM 1443 O O . PRO A 1 176 ? -17.808 -9.242 12.727 1.00 49.00 176 PRO A O 1
ATOM 1446 N N . GLU A 1 177 ? -19.692 -10.356 13.173 1.00 48.09 177 GLU A N 1
ATOM 1447 C CA . GLU A 1 177 ? -20.518 -9.797 12.097 1.00 48.09 177 GLU A CA 1
ATOM 1448 C C . GLU A 1 177 ? -21.012 -8.374 12.407 1.00 48.09 177 GLU A C 1
ATOM 1450 O O . GLU A 1 177 ? -21.444 -7.662 11.509 1.00 48.09 177 GLU A O 1
ATOM 1455 N N . THR A 1 178 ? -20.953 -7.949 13.677 1.00 44.81 178 THR A N 1
ATOM 1456 C CA . THR A 1 178 ? -21.278 -6.576 14.124 1.00 44.81 178 THR A CA 1
ATOM 1457 C C . THR A 1 178 ? -20.025 -5.740 14.391 1.00 44.81 178 THR A C 1
ATOM 1459 O O . THR A 1 178 ? -20.103 -4.642 14.941 1.00 44.81 178 THR A O 1
ATOM 1462 N N . SER A 1 179 ? -18.855 -6.274 14.036 1.00 52.41 179 SER A N 1
ATOM 1463 C CA . SER A 1 179 ? -17.570 -5.605 14.169 1.00 52.41 179 SER A CA 1
ATOM 1464 C C . SER A 1 179 ? -17.298 -4.720 12.959 1.00 52.41 179 SER A C 1
ATOM 1466 O O . SER A 1 179 ? -16.681 -5.168 11.996 1.00 52.41 179 SER A O 1
ATOM 1468 N N . ASP A 1 180 ? -17.687 -3.449 13.045 1.00 55.34 180 ASP A N 1
ATOM 1469 C CA . ASP A 1 180 ? -17.388 -2.485 11.989 1.00 55.34 180 ASP A CA 1
ATOM 1470 C C . ASP A 1 180 ? -15.867 -2.325 11.760 1.00 55.34 180 ASP A C 1
ATOM 1472 O O . ASP A 1 180 ? -15.087 -2.177 12.708 1.00 55.34 180 ASP A O 1
ATOM 1476 N N . TYR A 1 181 ? -15.451 -2.294 10.489 1.00 54.59 181 TYR A N 1
ATOM 1477 C CA . TYR A 1 181 ? -14.076 -2.077 10.011 1.00 54.59 181 TYR A CA 1
ATOM 1478 C C . TYR A 1 181 ? -13.078 -3.212 10.319 1.00 54.59 181 TYR A C 1
ATOM 1480 O O . TYR A 1 181 ? -11.914 -2.956 10.668 1.00 54.59 181 TYR A O 1
ATOM 1488 N N . THR A 1 182 ? -13.505 -4.467 10.146 1.00 63.88 182 THR A N 1
ATOM 1489 C CA . THR A 1 182 ? -12.627 -5.654 10.123 1.00 63.88 182 THR A CA 1
ATOM 1490 C C . THR A 1 182 ? -12.665 -6.392 8.790 1.00 63.88 182 THR A C 1
ATOM 1492 O O . THR A 1 182 ? -13.614 -6.301 8.011 1.00 63.88 182 THR A O 1
ATOM 1495 N N . SER A 1 183 ? -11.628 -7.190 8.536 1.00 61.81 183 SER A N 1
ATOM 1496 C CA . SER A 1 183 ? -11.575 -8.101 7.387 1.00 61.81 183 SER A CA 1
ATOM 1497 C C . SER A 1 183 ? -12.710 -9.119 7.361 1.00 61.81 183 SER A C 1
ATOM 1499 O O . SER A 1 183 ? -13.158 -9.471 6.271 1.00 61.81 183 SER A O 1
ATOM 1501 N N . ILE A 1 184 ? -13.175 -9.597 8.519 1.00 59.09 184 ILE A N 1
ATOM 1502 C CA . ILE A 1 184 ? -14.298 -10.537 8.581 1.00 59.09 184 ILE A CA 1
ATOM 1503 C C . ILE A 1 184 ? -15.612 -9.891 8.127 1.00 59.09 184 ILE A C 1
ATOM 1505 O O . ILE A 1 184 ? -16.314 -10.502 7.328 1.00 59.09 184 ILE A O 1
ATOM 1509 N N . GLN A 1 185 ? -15.895 -8.637 8.506 1.00 62.62 185 GLN A N 1
ATOM 1510 C CA . GLN A 1 185 ? -17.055 -7.900 7.987 1.00 62.62 185 GLN A CA 1
ATOM 1511 C C . GLN A 1 185 ? -16.973 -7.755 6.463 1.00 62.62 185 GLN A C 1
ATOM 1513 O O . GLN A 1 185 ? -17.912 -8.120 5.762 1.00 62.62 185 GLN A O 1
ATOM 1518 N N . ALA A 1 186 ? -15.825 -7.309 5.941 1.00 59.78 186 ALA A N 1
ATOM 1519 C CA . ALA A 1 186 ? -15.640 -7.125 4.501 1.00 59.78 186 ALA A CA 1
ATOM 1520 C C . ALA A 1 186 ? -15.841 -8.430 3.701 1.00 59.78 186 ALA A C 1
ATOM 1522 O O . ALA A 1 186 ? -16.413 -8.409 2.612 1.00 59.78 186 ALA A O 1
ATOM 1523 N N . ARG A 1 187 ? -15.399 -9.579 4.234 1.00 66.94 187 ARG A N 1
ATOM 1524 C CA . ARG A 1 187 ? -15.633 -10.897 3.615 1.00 66.94 187 ARG A CA 1
ATOM 1525 C C . ARG A 1 187 ? -17.105 -11.297 3.673 1.00 66.94 187 ARG A C 1
ATOM 1527 O O . ARG A 1 187 ? -17.649 -11.695 2.651 1.00 66.94 187 ARG A O 1
ATOM 1534 N N . VAL A 1 188 ? -17.754 -11.142 4.828 1.00 61.06 188 VAL A N 1
ATOM 1535 C CA . VAL A 1 188 ? -19.178 -11.468 5.022 1.00 61.06 188 VAL A CA 1
ATOM 1536 C C . VAL A 1 188 ? -20.074 -10.638 4.095 1.00 61.06 188 VAL A C 1
ATOM 1538 O O . VAL A 1 188 ? -20.988 -11.186 3.486 1.00 61.06 188 VAL A O 1
ATOM 1541 N N . GLU A 1 189 ? -19.775 -9.351 3.912 1.00 61.84 189 GLU A N 1
ATOM 1542 C CA . GLU A 1 189 ? -20.486 -8.471 2.970 1.00 61.84 189 GLU A CA 1
ATOM 1543 C C . GLU A 1 189 ? -20.238 -8.830 1.494 1.00 61.84 189 GLU A C 1
ATOM 1545 O O . GLU A 1 189 ? -21.078 -8.543 0.645 1.00 61.84 189 GLU A O 1
ATOM 1550 N N . THR A 1 190 ? -19.106 -9.470 1.176 1.00 59.72 190 THR A N 1
ATOM 1551 C CA . THR A 1 190 ? -18.765 -9.883 -0.198 1.00 59.72 190 THR A CA 1
ATOM 1552 C C . THR A 1 190 ? -19.300 -11.282 -0.543 1.00 59.72 190 THR A C 1
ATOM 1554 O O . THR A 1 190 ? -19.620 -11.542 -1.702 1.00 59.72 190 THR A O 1
ATOM 1557 N N . GLU A 1 191 ? -19.401 -12.191 0.435 1.00 51.41 191 GLU A N 1
ATOM 1558 C CA . GLU A 1 191 ? -19.788 -13.601 0.238 1.00 51.41 191 GLU A CA 1
ATOM 1559 C C . GLU A 1 191 ? -21.282 -13.890 0.475 1.00 51.41 191 GLU A C 1
ATOM 1561 O O . GLU A 1 191 ? -21.781 -14.917 0.010 1.00 51.41 191 GLU A O 1
ATOM 1566 N N . LEU A 1 192 ? -22.028 -12.997 1.134 1.00 39.69 192 LEU A N 1
ATOM 1567 C CA . LE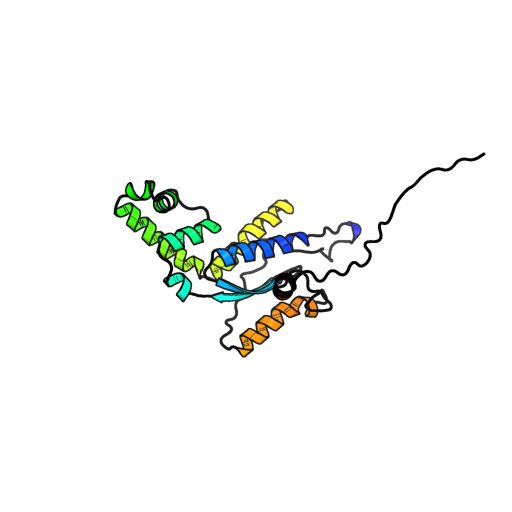U A 1 192 ? -23.483 -13.113 1.250 1.00 39.69 192 LEU A CA 1
ATOM 1568 C C . LEU A 1 192 ? -24.173 -12.274 0.160 1.00 39.69 192 LEU A C 1
ATOM 1570 O O . LEU A 1 192 ? -24.162 -11.045 0.249 1.00 39.69 192 LEU A O 1
ATOM 1574 N N . PRO A 1 193 ? -24.819 -12.882 -0.858 1.00 39.94 193 PRO A N 1
ATOM 1575 C CA . PRO A 1 193 ? -25.744 -12.132 -1.701 1.00 39.94 193 PRO A CA 1
ATOM 1576 C C . PRO A 1 193 ? -26.857 -11.561 -0.817 1.00 39.94 193 PRO A C 1
ATOM 1578 O O . PRO A 1 193 ? -27.305 -12.240 0.106 1.00 39.94 193 PRO A O 1
ATOM 1581 N N . GLU A 1 194 ? -27.289 -10.325 -1.099 1.00 44.09 194 GLU A N 1
ATOM 1582 C CA . GLU A 1 194 ? -28.360 -9.619 -0.385 1.00 44.09 194 GLU A CA 1
ATOM 1583 C C . GLU A 1 194 ? -29.555 -10.542 -0.089 1.00 44.09 194 GLU A C 1
ATOM 1585 O O . GLU A 1 194 ? -30.466 -10.705 -0.905 1.00 44.09 194 GLU A O 1
ATOM 1590 N N . VAL A 1 195 ? -29.609 -11.110 1.115 1.00 35.12 195 VAL A N 1
ATOM 1591 C CA . VAL A 1 195 ? -30.864 -11.619 1.655 1.00 35.12 195 VAL A CA 1
ATOM 1592 C C . VAL A 1 195 ? -31.507 -10.442 2.356 1.00 35.12 195 VAL A C 1
ATOM 1594 O O . VAL A 1 195 ? -31.202 -10.097 3.496 1.00 35.12 195 VAL A O 1
ATOM 1597 N N . ALA A 1 196 ? -32.382 -9.779 1.610 1.00 40.22 196 ALA A N 1
ATOM 1598 C CA . ALA A 1 196 ? -33.254 -8.745 2.114 1.00 40.22 196 ALA A CA 1
ATOM 1599 C C . ALA A 1 196 ? -33.920 -9.174 3.433 1.00 40.22 196 ALA A C 1
ATOM 1601 O O . ALA A 1 196 ? -34.733 -10.094 3.461 1.00 40.22 196 ALA A O 1
ATOM 1602 N N . SER A 1 197 ? -33.707 -8.404 4.499 1.00 29.98 197 SER A N 1
ATOM 1603 C CA . SER A 1 197 ? -34.746 -8.221 5.508 1.00 29.98 197 SER A CA 1
ATOM 1604 C C . SER A 1 197 ? -34.805 -6.766 5.945 1.00 29.98 197 SER A C 1
ATOM 1606 O O . SER A 1 197 ? -34.026 -6.274 6.759 1.00 29.98 197 SER A O 1
ATOM 1608 N N . LYS A 1 198 ? -35.793 -6.081 5.370 1.00 41.78 198 LYS A N 1
ATOM 1609 C CA . LYS A 1 198 ? -36.403 -4.867 5.899 1.00 41.78 198 LYS A CA 1
ATOM 1610 C C . LYS A 1 198 ? -36.697 -5.048 7.395 1.00 41.78 198 LYS A C 1
ATOM 1612 O O . LYS A 1 198 ? -37.566 -5.839 7.744 1.00 41.78 198 LYS A O 1
ATOM 1617 N N . SER A 1 199 ? -36.111 -4.217 8.252 1.00 30.80 199 SER A N 1
ATOM 1618 C CA . SER A 1 199 ? -36.753 -3.847 9.517 1.00 30.80 199 SER A CA 1
ATOM 1619 C C . SER A 1 199 ? -36.492 -2.379 9.864 1.00 30.80 199 SER A C 1
ATOM 1621 O O . SER A 1 199 ? -35.448 -2.009 10.388 1.00 30.80 199 SER A O 1
ATOM 1623 N N . GLY A 1 200 ? -37.482 -1.538 9.552 1.00 30.06 200 GLY A N 1
ATOM 1624 C CA . GLY A 1 200 ? -37.897 -0.429 10.414 1.00 30.06 200 GLY A CA 1
ATOM 1625 C C . GLY A 1 200 ? -36.943 0.749 10.611 1.00 30.06 200 GLY A C 1
ATOM 1626 O O . GLY A 1 200 ? -36.585 1.058 11.741 1.00 30.06 200 GLY A O 1
ATOM 1627 N N . ARG A 1 201 ? -36.646 1.518 9.556 1.00 30.03 201 ARG A N 1
ATOM 1628 C CA . ARG A 1 201 ? -36.233 2.921 9.739 1.00 30.03 201 ARG A CA 1
ATOM 1629 C C . ARG A 1 201 ? -37.485 3.748 10.055 1.00 30.03 201 ARG A C 1
ATOM 1631 O O . ARG A 1 201 ? -38.170 4.230 9.152 1.00 30.03 201 ARG A O 1
ATOM 1638 N N . THR A 1 202 ? -37.825 3.864 11.335 1.00 30.34 202 THR A N 1
ATOM 1639 C CA . THR A 1 202 ? -38.913 4.725 11.815 1.00 30.34 202 THR A CA 1
ATOM 1640 C C . THR A 1 202 ? -38.581 6.172 11.448 1.00 30.34 202 THR A C 1
ATOM 1642 O O . THR A 1 202 ? -37.664 6.781 11.999 1.00 30.34 202 THR A O 1
ATOM 1645 N N . LYS A 1 203 ? -39.300 6.729 10.467 1.00 32.00 203 LYS A N 1
ATOM 1646 C CA . LYS A 1 203 ? -39.256 8.158 10.146 1.00 32.00 203 LYS A CA 1
ATOM 1647 C C . LYS A 1 203 ? -39.856 8.931 11.322 1.00 32.00 203 LYS A C 1
ATOM 1649 O O . LYS A 1 203 ? -41.074 9.027 11.436 1.00 32.00 203 LYS A O 1
ATOM 1654 N N . ASN A 1 204 ? -39.011 9.510 12.172 1.00 30.45 204 ASN A N 1
ATOM 1655 C CA . ASN A 1 204 ? -39.443 10.535 13.117 1.00 30.45 204 ASN A CA 1
ATOM 1656 C C . ASN A 1 204 ? -39.812 11.804 12.339 1.00 30.45 204 ASN A C 1
ATOM 1658 O O . ASN A 1 204 ? -38.955 12.575 11.909 1.00 30.45 204 ASN A O 1
ATOM 1662 N N . ASN A 1 205 ? -41.113 11.995 12.138 1.00 32.06 205 ASN A N 1
ATOM 1663 C CA . ASN A 1 205 ? -41.685 13.175 11.515 1.00 32.06 205 ASN A CA 1
ATOM 1664 C C . ASN A 1 205 ? -41.803 14.278 12.582 1.00 32.06 205 ASN A C 1
ATOM 1666 O O . ASN A 1 205 ? -42.733 14.285 13.385 1.00 32.06 205 ASN A O 1
ATOM 1670 N N . LYS A 1 206 ? -40.857 15.224 12.606 1.00 34.38 206 LYS A N 1
ATOM 1671 C CA . LYS A 1 206 ? -41.062 16.510 13.284 1.00 34.38 206 LYS A CA 1
ATOM 1672 C C . LYS A 1 206 ? -41.973 17.371 12.406 1.00 34.38 206 LYS A C 1
ATOM 1674 O O . LYS A 1 206 ? -41.546 17.832 11.352 1.00 34.38 206 LYS A O 1
ATOM 1679 N N . LYS A 1 207 ? -43.190 17.662 12.869 1.00 33.97 207 LYS A N 1
ATOM 1680 C CA . LYS A 1 207 ? -43.914 18.879 12.476 1.00 33.97 207 LYS A CA 1
ATOM 1681 C C . LYS A 1 207 ? -44.385 19.622 13.718 1.00 33.97 207 LYS A C 1
ATOM 1683 O O . LYS A 1 207 ? -45.209 19.136 14.483 1.00 33.97 207 LYS A O 1
ATOM 1688 N N . ALA A 1 208 ? -43.805 20.801 13.895 1.00 33.28 208 ALA A N 1
ATOM 1689 C CA . ALA A 1 208 ? -44.232 21.822 14.831 1.00 33.28 208 ALA A CA 1
ATOM 1690 C C . ALA A 1 208 ? -45.266 22.764 14.183 1.00 33.28 208 ALA A C 1
ATOM 1692 O O . ALA A 1 208 ? -45.287 22.917 12.962 1.00 33.28 208 ALA A O 1
ATOM 1693 N N . ALA A 1 209 ? -46.014 23.448 15.060 1.00 34.41 209 ALA A N 1
ATOM 1694 C CA . ALA A 1 209 ? -46.984 24.534 14.848 1.00 34.41 209 ALA A CA 1
ATOM 1695 C C . ALA A 1 209 ? -48.367 24.099 14.310 1.00 34.41 209 ALA A C 1
ATOM 1697 O O . ALA A 1 209 ? -48.463 23.381 13.329 1.00 34.41 209 ALA A O 1
ATOM 1698 N N . LYS A 1 210 ? -49.497 24.532 14.892 1.00 36.50 210 LYS A N 1
ATOM 1699 C CA . LYS A 1 210 ? -49.798 25.921 15.283 1.00 36.50 210 LYS A CA 1
ATOM 1700 C C . LYS A 1 210 ? -50.952 25.994 16.308 1.00 36.50 210 LYS A C 1
ATOM 1702 O O . LYS A 1 210 ? -52.009 25.410 16.107 1.00 36.50 210 LYS A O 1
ATOM 1707 N N . LYS A 1 211 ? -50.738 26.765 17.381 1.00 40.72 211 LYS A N 1
ATOM 1708 C CA . LYS A 1 211 ? -51.756 27.320 18.298 1.00 40.72 211 LYS A CA 1
ATOM 1709 C C . LYS A 1 211 ? -52.667 28.314 17.564 1.00 40.72 211 LYS A C 1
ATOM 1711 O O . LYS A 1 211 ? -52.127 29.151 16.840 1.00 40.72 211 LYS A O 1
ATOM 1716 N N . ARG A 1 212 ? -53.972 28.301 17.877 1.00 38.25 212 ARG A N 1
ATOM 1717 C CA . ARG A 1 212 ? -54.914 29.446 18.067 1.00 38.25 212 ARG A CA 1
ATOM 1718 C C . ARG A 1 212 ? -56.346 28.861 18.131 1.00 38.25 212 ARG A C 1
ATOM 1720 O O . ARG A 1 212 ? -56.703 28.144 17.212 1.00 38.25 212 ARG A O 1
ATOM 1727 N N . ARG A 1 213 ? -57.089 28.900 19.258 1.00 39.94 213 ARG A N 1
ATOM 1728 C CA . ARG A 1 213 ? -57.907 30.033 19.783 1.00 39.94 213 ARG A CA 1
ATOM 1729 C C . ARG A 1 213 ? -58.562 30.786 18.615 1.00 39.94 213 ARG A C 1
ATOM 1731 O O . ARG A 1 213 ? -57.820 31.382 17.847 1.00 39.94 213 ARG A O 1
ATOM 1738 N N . HIS A 1 214 ? -59.867 30.782 18.389 1.00 36.84 214 HIS A N 1
ATOM 1739 C CA . HIS A 1 214 ? -61.035 30.803 19.265 1.00 36.84 214 HIS A CA 1
ATOM 1740 C C . HIS A 1 214 ? -62.197 30.103 18.559 1.00 36.84 214 HIS A C 1
ATOM 1742 O O . HIS A 1 214 ? -62.178 30.113 17.308 1.00 36.84 214 HIS A O 1
#

InterPro domains:
  IPR036515 Transposase IS200-like superfamily [G3DSA:3.30.70.1290] (8-210)
  IPR036515 Transposase IS200-like superfamily [SSF143422] (16-171)